Protein AF-A0A9E0W7A4-F1 (afdb_monomer_lite)

Secondary structure (DSSP, 8-state):
--------HHHHHHHHHHHHHHHHHHHHHHHHHHHHTTB--SS--SS---B-SHHHHSTTS----HHHHHHHHHHHHHHHHHHHHHHHHTT--THHHHHHHTTT--HHHHIIIIIHHHHHHHHHHHHHHHHHHHHH-HHHHHHH--SS--HHHHHHHHHHHHS-HHHHHHHHHHHHHHHHHHHHHHHHTPPPP-

Structure (mmCIF, N/CA/C/O backbone):
data_AF-A0A9E0W7A4-F1
#
_entry.id   AF-A0A9E0W7A4-F1
#
loop_
_atom_site.group_PDB
_atom_site.id
_atom_site.type_symbol
_atom_site.label_atom_id
_atom_site.label_alt_id
_atom_site.label_comp_id
_atom_site.label_asym_id
_atom_site.label_entity_id
_atom_site.label_seq_id
_atom_site.pdbx_PDB_ins_code
_atom_site.Cartn_x
_atom_site.Cartn_y
_atom_site.Cartn_z
_atom_site.occupancy
_atom_site.B_iso_or_equiv
_atom_site.auth_seq_id
_atom_site.auth_comp_id
_atom_site.auth_asym_id
_atom_site.auth_atom_id
_atom_site.pdbx_PDB_model_num
ATOM 1 N N . MET A 1 1 ? -39.326 -0.372 5.622 1.00 47.25 1 MET A N 1
ATOM 2 C CA . MET A 1 1 ? -39.151 -1.720 5.037 1.00 47.25 1 MET A CA 1
ATOM 3 C C . MET A 1 1 ? -38.776 -1.520 3.578 1.00 47.25 1 MET A C 1
ATOM 5 O O . MET A 1 1 ? -39.580 -0.962 2.847 1.00 47.25 1 MET A O 1
ATOM 9 N N . ILE A 1 2 ? -37.538 -1.827 3.185 1.00 46.94 2 ILE A N 1
ATOM 10 C CA . ILE A 1 2 ? -37.105 -1.673 1.786 1.00 46.94 2 ILE A CA 1
ATOM 11 C C . ILE A 1 2 ? -37.645 -2.886 1.008 1.00 46.94 2 ILE A C 1
ATOM 13 O O . ILE A 1 2 ? -37.432 -4.007 1.475 1.00 46.94 2 ILE A O 1
ATOM 17 N N . PRO A 1 3 ? -38.359 -2.705 -0.118 1.00 60.28 3 PRO A N 1
ATOM 18 C CA . PRO A 1 3 ? -38.907 -3.815 -0.893 1.00 60.28 3 PRO A CA 1
ATOM 19 C C . PRO A 1 3 ? -37.785 -4.735 -1.387 1.00 60.28 3 PRO A C 1
ATOM 21 O O . PRO A 1 3 ? -36.864 -4.281 -2.069 1.00 60.28 3 PRO A O 1
ATOM 24 N N . SER A 1 4 ? -37.846 -6.027 -1.059 1.00 62.81 4 SER A N 1
ATOM 25 C CA . SER A 1 4 ? -36.970 -7.037 -1.650 1.00 62.81 4 SER A CA 1
ATOM 26 C C . SER A 1 4 ? -37.410 -7.276 -3.093 1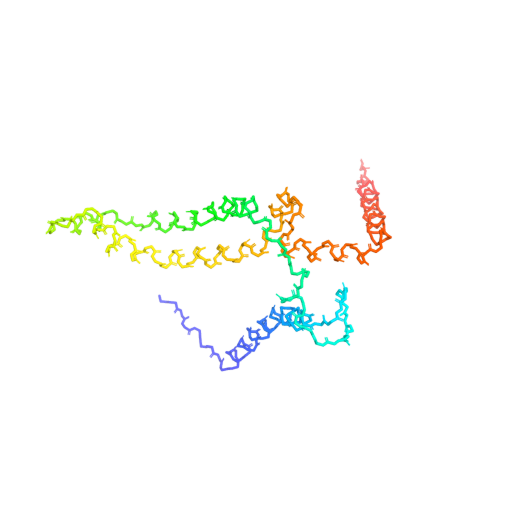.00 62.81 4 SER A C 1
ATOM 28 O O . SER A 1 4 ? -38.334 -8.035 -3.376 1.00 62.81 4 SER A O 1
ATOM 30 N N . ILE A 1 5 ? -36.765 -6.576 -4.024 1.00 65.69 5 ILE A N 1
ATOM 31 C CA . ILE A 1 5 ? -36.968 -6.763 -5.462 1.00 65.69 5 ILE A CA 1
ATOM 32 C C . ILE A 1 5 ? -36.691 -8.241 -5.776 1.00 65.69 5 ILE A C 1
ATOM 34 O O . ILE A 1 5 ? -35.607 -8.746 -5.472 1.00 65.69 5 ILE A O 1
ATOM 38 N N . SER A 1 6 ? -37.660 -8.954 -6.358 1.00 59.69 6 SER A N 1
ATOM 39 C CA . SER A 1 6 ? -37.474 -10.348 -6.766 1.00 59.69 6 SER A CA 1
ATOM 40 C C . SER A 1 6 ? -36.432 -10.403 -7.886 1.00 59.69 6 SER A C 1
ATOM 42 O O . SER A 1 6 ? -36.744 -10.195 -9.059 1.00 59.69 6 SER A O 1
ATOM 44 N N . SER A 1 7 ? -35.165 -10.628 -7.539 1.00 65.25 7 SER A N 1
ATOM 45 C CA . SER A 1 7 ? -34.124 -10.826 -8.545 1.00 65.25 7 SER A CA 1
ATOM 46 C C . SER A 1 7 ? -34.416 -12.127 -9.296 1.00 65.25 7 SER A C 1
ATOM 48 O O . SER A 1 7 ? -34.339 -13.226 -8.747 1.00 65.25 7 SER A O 1
ATOM 50 N N . SER A 1 8 ? -34.817 -12.005 -10.563 1.00 81.75 8 SER A N 1
ATOM 51 C CA . SER A 1 8 ? -34.976 -13.161 -11.444 1.00 81.75 8 SER A CA 1
ATOM 52 C C . SER A 1 8 ? -33.654 -13.934 -11.514 1.00 81.75 8 SER A C 1
ATOM 54 O O . SER A 1 8 ? -32.575 -13.332 -11.534 1.00 81.75 8 SER A O 1
ATOM 56 N N . ARG A 1 9 ? -33.723 -15.272 -11.576 1.00 81.62 9 ARG A N 1
ATOM 57 C CA . ARG A 1 9 ? -32.546 -16.161 -11.667 1.00 81.62 9 ARG A CA 1
ATOM 58 C C . ARG A 1 9 ? -31.600 -15.732 -12.794 1.00 81.62 9 ARG A C 1
ATOM 60 O O . ARG A 1 9 ? -30.389 -15.812 -12.624 1.00 81.62 9 ARG A O 1
ATOM 67 N N . PHE A 1 10 ? -32.158 -15.216 -13.891 1.00 85.38 10 PHE A N 1
ATOM 68 C CA . PHE A 1 10 ? -31.412 -14.662 -15.019 1.00 85.38 10 PHE A CA 1
ATOM 69 C C . PHE A 1 10 ? -30.598 -13.421 -14.634 1.00 85.38 10 PHE A C 1
ATOM 71 O O . PHE A 1 10 ? -29.389 -13.410 -14.831 1.00 85.38 10 PHE A O 1
ATOM 78 N N . TYR A 1 11 ? -31.220 -12.428 -13.988 1.00 85.12 11 TYR A N 1
ATOM 79 C CA . TYR A 1 11 ? -30.530 -11.215 -13.531 1.00 85.12 11 TYR A CA 1
ATOM 80 C C . TYR A 1 11 ? -29.373 -11.544 -12.580 1.00 85.12 11 TYR A C 1
ATOM 82 O O . TYR A 1 11 ? -28.288 -10.984 -12.707 1.00 85.12 11 TYR A O 1
ATOM 90 N N . ARG A 1 12 ? -29.572 -12.502 -11.663 1.00 84.12 12 ARG A N 1
ATOM 91 C CA . ARG A 1 12 ? -28.519 -12.938 -10.736 1.00 84.12 12 ARG A CA 1
ATOM 92 C C . ARG A 1 12 ? -27.333 -13.570 -11.464 1.00 84.12 12 ARG A C 1
ATOM 94 O O . ARG A 1 12 ? -26.194 -13.290 -11.107 1.00 84.12 12 ARG A O 1
ATOM 101 N N . VAL A 1 13 ? -27.593 -14.409 -12.467 1.00 90.31 13 VAL A N 1
ATOM 102 C CA . VAL A 1 13 ? -26.541 -15.044 -13.275 1.00 90.31 13 VAL A CA 1
ATOM 103 C C . VAL A 1 13 ? -25.819 -14.006 -14.129 1.00 90.31 13 VAL A C 1
ATOM 105 O O . VAL A 1 13 ? -24.597 -13.965 -14.091 1.00 90.31 13 VAL A O 1
ATOM 108 N N . SER A 1 14 ? -26.538 -13.118 -14.820 1.00 90.19 14 SER A N 1
ATOM 109 C CA . SER A 1 14 ? -25.933 -12.052 -15.628 1.00 90.19 14 SER A CA 1
ATOM 110 C C . SER A 1 14 ? -25.084 -11.100 -14.788 1.00 90.19 14 SER A C 1
ATOM 112 O O . SER A 1 14 ? -23.967 -10.777 -15.181 1.00 90.19 14 SER A O 1
ATOM 114 N N . TYR A 1 15 ? -25.575 -10.695 -13.614 1.00 87.12 15 TYR A N 1
ATOM 115 C CA . TYR A 1 15 ? -24.813 -9.876 -12.674 1.00 87.12 15 TYR A CA 1
ATOM 116 C C . TYR A 1 15 ? -23.553 -10.601 -12.189 1.00 87.12 15 TYR A C 1
ATOM 118 O O . TYR A 1 15 ? -22.474 -10.016 -12.183 1.00 87.12 15 TYR A O 1
ATOM 126 N N . LEU A 1 16 ? -23.655 -11.888 -11.844 1.00 91.38 16 LEU A N 1
ATOM 127 C CA . LEU A 1 16 ? -22.501 -12.674 -11.415 1.00 91.38 16 LEU A CA 1
ATOM 128 C C . LEU A 1 16 ? -21.480 -12.841 -12.549 1.00 91.38 16 LEU A C 1
ATOM 130 O O . LEU A 1 16 ? -20.291 -12.659 -12.316 1.00 91.38 16 LEU A O 1
ATOM 134 N N . CYS A 1 17 ? -21.924 -13.102 -13.781 1.00 94.50 17 CYS A N 1
ATOM 135 C CA . CYS A 1 17 ? -21.058 -13.135 -14.959 1.00 94.50 17 CYS A CA 1
ATOM 136 C C . CYS A 1 17 ? -20.362 -11.791 -15.191 1.00 94.50 17 CYS A C 1
ATOM 138 O O . CYS A 1 17 ? -19.158 -11.777 -15.422 1.00 94.50 17 CYS A O 1
ATOM 140 N N . TYR A 1 18 ? -21.086 -10.672 -15.088 1.00 92.00 18 TYR A N 1
ATOM 141 C CA . TYR A 1 18 ? -20.507 -9.332 -15.190 1.00 92.00 18 TYR A CA 1
ATOM 142 C C . TYR A 1 18 ? -19.423 -9.108 -14.130 1.00 92.00 18 TYR A C 1
ATOM 144 O O . TYR A 1 18 ? -18.315 -8.704 -14.467 1.00 92.00 18 TYR A O 1
ATOM 152 N N . VAL A 1 19 ? -19.711 -9.429 -12.865 1.00 88.12 19 VAL A N 1
ATOM 153 C CA . VAL A 1 19 ? -18.753 -9.286 -11.760 1.00 88.12 19 VAL A CA 1
ATOM 154 C C . VAL A 1 19 ? -17.519 -10.164 -11.984 1.00 88.12 19 VAL A C 1
ATOM 156 O O . VAL A 1 19 ? -16.397 -9.689 -11.833 1.00 88.12 19 VAL A O 1
ATOM 159 N N . VAL A 1 20 ? -17.698 -11.422 -12.394 1.00 94.38 20 VAL A N 1
ATOM 160 C CA . VAL A 1 20 ? -16.584 -12.339 -12.680 1.00 94.38 20 VAL A CA 1
ATOM 161 C C . VAL A 1 20 ? -15.737 -11.832 -13.847 1.00 94.38 20 VAL A C 1
ATOM 163 O O . VAL A 1 20 ? -14.517 -11.782 -13.726 1.00 94.38 20 VAL A O 1
ATOM 166 N N . LEU A 1 21 ? -16.357 -11.407 -14.951 1.00 94.56 21 LEU A N 1
ATOM 167 C CA . LEU A 1 21 ? -15.647 -10.853 -16.107 1.00 94.56 21 LEU A CA 1
ATOM 168 C C . LEU A 1 21 ? -14.894 -9.568 -15.755 1.00 94.56 21 LEU A C 1
ATOM 170 O O . LEU A 1 21 ? -13.758 -9.395 -16.187 1.00 94.56 21 LEU A O 1
ATOM 174 N N . PHE A 1 22 ? -15.491 -8.703 -14.936 1.00 90.56 22 PHE A N 1
ATOM 175 C CA . PHE A 1 22 ? -14.848 -7.495 -14.430 1.00 90.56 22 PHE A CA 1
ATOM 176 C C . PHE A 1 22 ? -13.581 -7.822 -13.626 1.00 90.56 22 PHE A C 1
ATOM 178 O O . PHE A 1 22 ? -12.529 -7.234 -13.871 1.00 90.56 22 PHE A O 1
ATOM 185 N N . PHE A 1 23 ? -13.644 -8.802 -12.719 1.00 87.12 23 PHE A N 1
ATOM 186 C CA . PHE A 1 23 ? -12.467 -9.228 -11.958 1.00 87.12 23 PHE A CA 1
ATOM 187 C C . PHE A 1 23 ? -11.418 -9.928 -12.824 1.00 87.12 23 PHE A C 1
ATOM 189 O O . PHE A 1 23 ? -10.232 -9.666 -12.645 1.00 87.12 23 PHE A O 1
ATOM 196 N N . ILE A 1 24 ? -11.819 -10.766 -13.787 1.00 91.81 24 ILE A N 1
ATOM 197 C CA . ILE A 1 24 ? -10.885 -11.375 -14.748 1.00 91.81 24 ILE A CA 1
ATOM 198 C C . ILE A 1 24 ? -10.149 -10.282 -15.521 1.00 91.81 24 ILE A C 1
ATOM 200 O O . ILE A 1 24 ? -8.923 -10.313 -15.599 1.00 91.81 24 ILE A O 1
ATOM 204 N N . PHE A 1 25 ? -10.873 -9.297 -16.050 1.00 90.31 25 PHE A N 1
ATOM 205 C CA . PHE A 1 25 ? -10.287 -8.171 -16.771 1.00 90.31 25 PHE A CA 1
ATOM 206 C C . PHE A 1 25 ? -9.284 -7.396 -15.906 1.00 90.31 25 PHE A C 1
ATOM 208 O O . PHE A 1 25 ? -8.185 -7.099 -16.366 1.00 90.31 25 PHE A O 1
ATOM 215 N N . LEU A 1 26 ? -9.623 -7.137 -14.640 1.00 86.88 26 LEU A N 1
ATOM 216 C CA . LEU A 1 26 ? -8.757 -6.430 -13.693 1.00 86.88 26 LEU A CA 1
ATOM 217 C C . LEU A 1 26 ? -7.492 -7.231 -13.336 1.00 86.88 26 LEU A C 1
ATOM 219 O O . L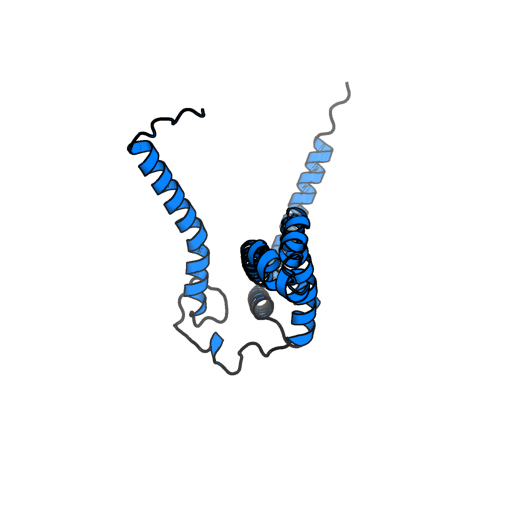EU A 1 26 ? -6.411 -6.660 -13.224 1.00 86.88 26 LEU A O 1
ATOM 223 N N . ILE A 1 27 ? -7.608 -8.552 -13.184 1.00 81.12 27 ILE A N 1
ATOM 224 C CA . ILE A 1 27 ? -6.509 -9.438 -12.767 1.00 81.12 27 ILE A CA 1
ATOM 225 C C . ILE A 1 27 ? -5.597 -9.829 -13.942 1.00 81.12 27 ILE A C 1
ATOM 227 O O . ILE A 1 27 ? -4.404 -10.052 -13.744 1.00 81.12 27 ILE A O 1
ATOM 231 N N . THR A 1 28 ? -6.120 -9.888 -15.170 1.00 86.25 28 THR A N 1
ATOM 232 C CA . THR A 1 28 ? -5.371 -10.289 -16.378 1.00 86.25 28 THR A CA 1
ATOM 233 C C . THR A 1 28 ? -4.028 -9.564 -16.545 1.00 86.25 28 THR A C 1
ATOM 235 O O . THR A 1 28 ? -3.018 -10.255 -16.674 1.00 86.25 28 THR A O 1
ATOM 238 N N . PRO A 1 29 ? -3.940 -8.218 -16.513 1.00 76.00 29 PRO A N 1
ATOM 239 C CA . PRO A 1 29 ? -2.654 -7.535 -16.662 1.00 76.00 29 PRO A CA 1
ATOM 240 C C . PRO A 1 29 ? -1.670 -7.886 -15.539 1.00 76.00 29 PRO A C 1
ATOM 242 O O . PRO A 1 29 ? -0.478 -8.026 -15.800 1.00 76.00 29 PRO A O 1
ATOM 245 N N . LEU A 1 30 ? -2.160 -8.110 -14.315 1.00 75.25 30 LEU A N 1
ATOM 246 C CA . LEU A 1 30 ? -1.325 -8.536 -13.191 1.00 75.25 30 LEU A CA 1
ATOM 247 C C . LEU A 1 30 ? -0.743 -9.938 -13.428 1.00 75.25 30 LEU A C 1
ATOM 249 O O . LEU A 1 30 ? 0.444 -10.157 -13.202 1.00 75.25 30 LEU A O 1
ATOM 253 N N . LEU A 1 31 ? -1.561 -10.874 -13.921 1.00 75.88 31 LEU A N 1
ATOM 254 C CA . LEU A 1 31 ? -1.117 -12.231 -14.255 1.00 75.88 31 LEU A CA 1
ATOM 255 C C . LEU A 1 31 ? -0.114 -12.241 -15.406 1.00 75.88 31 LEU A C 1
ATOM 257 O O . LEU A 1 31 ? 0.853 -12.994 -15.355 1.00 75.88 31 LEU A O 1
ATOM 261 N N . VAL A 1 32 ? -0.320 -11.400 -16.423 1.00 77.81 32 VAL A N 1
ATOM 262 C CA . VAL A 1 32 ? 0.626 -11.258 -17.536 1.00 77.81 32 VAL A CA 1
ATOM 263 C C . VAL A 1 32 ? 1.969 -10.764 -17.008 1.00 77.81 32 VAL A C 1
ATOM 265 O O . VAL A 1 32 ? 2.986 -11.393 -17.273 1.00 77.81 32 VAL A O 1
ATOM 268 N N . VAL A 1 33 ? 1.990 -9.704 -16.199 1.00 72.88 33 VAL A N 1
ATOM 269 C CA . VAL A 1 33 ? 3.238 -9.197 -15.607 1.00 72.88 33 VAL A CA 1
ATOM 270 C C . VAL A 1 33 ? 3.910 -10.255 -14.728 1.00 72.88 33 VAL A C 1
ATOM 272 O O . VAL A 1 33 ? 5.115 -10.458 -14.845 1.00 72.88 33 VAL A O 1
ATOM 275 N N . ALA A 1 34 ? 3.147 -10.976 -13.903 1.00 74.94 34 ALA A N 1
ATOM 276 C CA . ALA A 1 34 ? 3.673 -12.040 -13.049 1.00 74.94 34 ALA A CA 1
ATOM 277 C C . ALA A 1 34 ? 4.222 -13.239 -13.842 1.00 74.94 34 ALA A C 1
ATOM 279 O O . ALA A 1 34 ? 5.188 -13.862 -13.425 1.00 74.94 34 ALA A O 1
ATOM 280 N N . ALA A 1 35 ? 3.631 -13.581 -14.987 1.00 77.81 35 ALA A N 1
ATOM 281 C CA . ALA A 1 35 ? 4.161 -14.631 -15.852 1.00 77.81 35 ALA A CA 1
ATOM 282 C C . ALA A 1 35 ? 5.446 -14.171 -16.560 1.00 77.81 35 ALA A C 1
ATOM 284 O O . ALA A 1 35 ? 6.431 -14.905 -16.610 1.00 77.81 35 ALA A O 1
ATOM 285 N N . PHE A 1 36 ? 5.454 -12.939 -17.075 1.00 77.44 36 PHE A N 1
ATOM 286 C CA . PHE A 1 36 ? 6.602 -12.362 -17.774 1.00 77.44 36 PHE A CA 1
ATOM 287 C C . PHE A 1 36 ? 7.756 -11.970 -16.841 1.00 77.44 36 PHE A C 1
ATOM 289 O O . PHE A 1 36 ? 8.864 -11.785 -17.334 1.00 77.44 36 PHE A O 1
ATOM 296 N N . SER A 1 37 ? 7.560 -11.900 -15.520 1.00 76.56 37 SER A N 1
ATOM 297 C CA . SER A 1 37 ? 8.659 -11.665 -14.570 1.00 76.56 37 SER A CA 1
ATOM 298 C C . SER A 1 37 ? 9.654 -12.827 -14.493 1.00 76.56 37 SER A C 1
ATOM 300 O O . SER A 1 37 ? 10.771 -12.641 -14.024 1.00 76.56 37 SER A O 1
ATOM 302 N N . PHE A 1 38 ? 9.267 -14.010 -14.977 1.00 81.38 38 PHE A N 1
ATOM 303 C CA . PHE A 1 38 ? 10.156 -15.162 -15.138 1.00 81.38 38 PHE A CA 1
ATOM 304 C C . PHE A 1 38 ? 10.798 -15.241 -16.525 1.00 81.38 38 PHE A C 1
ATOM 306 O O . PHE A 1 38 ? 11.573 -16.160 -16.779 1.00 81.38 38 PHE A O 1
ATOM 313 N N . ASN A 1 39 ? 10.466 -14.319 -17.433 1.00 82.12 39 ASN A N 1
ATOM 314 C CA . ASN A 1 39 ? 11.010 -14.318 -18.783 1.00 82.12 39 ASN A CA 1
ATOM 315 C C . ASN A 1 39 ? 12.489 -13.910 -18.746 1.00 82.12 39 ASN A C 1
ATOM 317 O O . ASN A 1 39 ? 12.838 -12.871 -18.183 1.00 82.12 39 ASN A O 1
ATOM 321 N N . ASP A 1 40 ? 13.354 -14.693 -19.381 1.00 80.94 40 ASP A N 1
ATOM 322 C CA . ASP A 1 40 ? 14.779 -14.388 -19.518 1.00 80.94 40 ASP A CA 1
ATOM 323 C C . ASP A 1 40 ? 15.010 -13.340 -20.619 1.00 80.94 40 ASP A C 1
ATOM 325 O O . ASP A 1 40 ? 15.451 -13.623 -21.731 1.00 80.94 40 ASP A O 1
ATOM 329 N N . SER A 1 41 ? 14.580 -12.107 -20.354 1.00 73.38 41 SER A N 1
ATOM 330 C CA . SER A 1 41 ? 14.636 -10.998 -21.299 1.00 73.38 41 SER A CA 1
ATOM 331 C C . SER A 1 41 ? 15.120 -9.734 -20.605 1.00 73.38 41 SER A C 1
ATOM 333 O O . SER A 1 41 ? 14.507 -9.268 -19.651 1.00 73.38 41 SER A O 1
ATOM 335 N N . LEU A 1 42 ? 16.178 -9.129 -21.146 1.00 63.94 42 LEU A N 1
ATOM 336 C CA . LEU A 1 42 ? 16.736 -7.856 -20.668 1.00 63.94 42 LEU A CA 1
ATOM 337 C C . LEU A 1 42 ? 15.756 -6.678 -20.789 1.00 63.94 42 LEU A C 1
ATOM 339 O O . LEU A 1 42 ? 15.899 -5.682 -20.085 1.00 63.94 42 LEU A O 1
ATOM 343 N N . PHE A 1 43 ? 14.762 -6.796 -21.674 1.00 61.53 43 PHE A N 1
ATOM 344 C CA . PHE A 1 43 ? 13.731 -5.785 -21.892 1.00 61.53 43 PHE A CA 1
ATOM 345 C C . PHE A 1 43 ? 12.335 -6.404 -21.800 1.00 61.53 43 PHE A C 1
ATOM 347 O O . PHE A 1 43 ? 12.150 -7.551 -22.228 1.00 61.53 43 PHE A O 1
ATOM 354 N N . PRO A 1 44 ? 11.330 -5.657 -21.316 1.00 64.38 44 PRO A N 1
ATOM 355 C CA . PRO A 1 44 ? 9.948 -6.103 -21.366 1.00 64.38 44 PRO A CA 1
ATOM 356 C C . PRO A 1 44 ? 9.524 -6.240 -22.826 1.00 64.38 44 PRO A C 1
ATOM 358 O O . PRO A 1 44 ? 9.339 -5.266 -23.554 1.00 64.38 44 PRO A O 1
ATOM 361 N N . SER A 1 45 ? 9.417 -7.487 -23.265 1.00 70.44 45 SER A N 1
ATOM 362 C CA . SER A 1 45 ? 9.039 -7.844 -24.620 1.00 70.44 45 SER A CA 1
ATOM 363 C C . SER A 1 45 ? 7.978 -8.931 -24.572 1.00 70.44 45 SER A C 1
ATOM 365 O O . SER A 1 45 ? 7.973 -9.776 -23.682 1.00 70.44 45 SER A O 1
ATOM 367 N N . LEU A 1 46 ? 7.080 -8.916 -25.555 1.00 74.44 46 LEU A N 1
ATOM 368 C CA . LEU A 1 46 ? 6.036 -9.935 -25.704 1.00 74.44 46 LEU A CA 1
ATOM 369 C C . LEU A 1 46 ? 6.595 -11.292 -26.168 1.00 74.44 46 LEU A C 1
ATOM 371 O O . LEU A 1 46 ? 5.841 -12.251 -26.312 1.00 74.44 46 LEU A O 1
ATOM 375 N N . ARG A 1 47 ? 7.902 -11.374 -26.447 1.00 78.75 47 ARG A N 1
ATOM 376 C CA . ARG A 1 47 ? 8.572 -12.593 -26.895 1.00 78.75 47 ARG A CA 1
ATOM 377 C C . ARG A 1 47 ? 9.095 -13.349 -25.677 1.00 78.75 47 ARG A C 1
ATOM 379 O O . ARG A 1 47 ? 9.808 -12.789 -24.847 1.00 78.75 47 ARG A O 1
ATOM 386 N N . TRP A 1 48 ? 8.725 -14.621 -25.580 1.00 82.56 48 TRP A N 1
ATOM 387 C CA . TRP A 1 48 ? 9.228 -15.512 -24.542 1.00 82.56 48 TRP A CA 1
ATOM 388 C C . TRP A 1 48 ? 10.636 -15.989 -24.916 1.00 82.56 48 TRP A C 1
ATOM 390 O O . TRP A 1 48 ? 10.792 -16.723 -25.891 1.00 82.56 48 TRP A O 1
ATOM 400 N N . ASN A 1 49 ? 11.645 -15.544 -24.171 1.00 81.31 49 ASN A N 1
ATOM 401 C CA . ASN A 1 49 ? 13.062 -15.826 -24.416 1.00 81.31 49 ASN A CA 1
ATOM 402 C C . ASN A 1 49 ? 13.598 -16.978 -23.547 1.00 81.31 49 ASN A C 1
ATOM 404 O O . ASN A 1 49 ? 14.627 -17.557 -23.878 1.00 81.31 49 ASN A O 1
ATOM 408 N N . GLY A 1 50 ? 12.886 -17.360 -22.484 1.00 86.50 50 GLY A N 1
ATOM 409 C CA . GLY A 1 50 ? 13.277 -18.445 -21.583 1.00 86.50 50 GLY A CA 1
ATOM 410 C C . GLY A 1 50 ? 12.675 -18.262 -20.195 1.00 86.50 50 GLY A C 1
ATOM 411 O O . GLY A 1 50 ? 12.094 -17.222 -19.913 1.00 86.50 50 GLY A O 1
ATOM 412 N N . PHE A 1 51 ? 12.796 -19.270 -19.334 1.00 87.00 51 PHE A N 1
ATOM 413 C CA . PHE A 1 51 ? 12.415 -19.171 -17.924 1.00 87.00 51 PHE A CA 1
ATOM 414 C C . PHE A 1 51 ? 13.678 -19.004 -17.070 1.00 87.00 51 PHE A C 1
ATOM 416 O O . PHE A 1 51 ? 14.578 -19.835 -17.181 1.00 87.00 51 PHE A O 1
ATOM 423 N N . THR A 1 52 ? 13.741 -17.985 -16.209 1.00 81.44 52 THR A N 1
ATOM 424 C CA . THR A 1 52 ? 14.882 -17.759 -15.307 1.00 81.44 52 THR A CA 1
ATOM 425 C C . THR A 1 52 ? 14.461 -17.332 -13.895 1.00 81.44 52 THR A C 1
ATOM 427 O O . THR A 1 52 ? 13.444 -16.665 -13.695 1.00 81.44 52 THR A O 1
ATOM 430 N N . TRP A 1 53 ? 15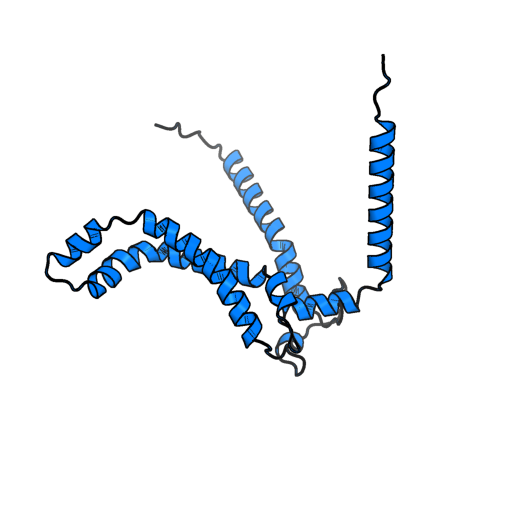.275 -17.720 -12.907 1.00 80.56 53 TRP A N 1
ATOM 431 C CA . TRP A 1 53 ? 15.213 -17.249 -11.516 1.00 80.56 53 TRP A CA 1
ATOM 432 C C . TRP A 1 53 ? 16.306 -16.224 -11.189 1.00 80.56 53 TRP A C 1
ATOM 434 O O . TRP A 1 53 ? 16.335 -15.697 -10.073 1.00 80.56 53 TRP A O 1
ATOM 444 N N . ASP A 1 54 ? 17.191 -15.920 -12.141 1.00 73.56 54 ASP A N 1
ATOM 445 C CA . ASP A 1 54 ? 18.367 -15.072 -11.921 1.00 73.56 54 ASP A CA 1
ATOM 446 C C . ASP A 1 54 ? 17.979 -13.654 -11.488 1.00 73.56 54 ASP A C 1
ATOM 448 O O . ASP A 1 54 ? 18.687 -13.028 -10.701 1.00 73.56 54 ASP A O 1
ATOM 452 N N . TRP A 1 55 ? 16.799 -13.185 -11.906 1.00 65.88 55 TRP A N 1
ATOM 453 C CA . TRP A 1 55 ? 16.210 -11.917 -11.469 1.00 65.88 55 TRP A CA 1
ATOM 454 C C . TRP A 1 55 ? 15.961 -11.836 -9.955 1.00 65.88 55 TRP A C 1
ATOM 456 O O . TRP A 1 55 ? 15.950 -10.742 -9.394 1.00 65.88 55 TRP A O 1
ATOM 466 N N . TYR A 1 56 ? 15.756 -12.978 -9.294 1.00 68.75 56 TYR A N 1
ATOM 467 C CA . TYR A 1 56 ? 15.423 -13.060 -7.871 1.00 68.75 56 TYR A CA 1
ATOM 468 C C . TYR A 1 56 ? 16.616 -13.464 -7.003 1.00 68.75 56 TYR A C 1
ATOM 470 O O . TYR A 1 56 ? 16.706 -13.030 -5.856 1.00 68.75 56 TYR A O 1
ATOM 478 N N . LEU A 1 57 ? 17.503 -14.316 -7.526 1.00 72.19 57 LEU A N 1
ATOM 479 C CA . LEU A 1 57 ? 18.560 -14.976 -6.749 1.00 72.19 57 LEU A CA 1
ATOM 480 C C . LEU A 1 57 ? 19.985 -14.671 -7.245 1.00 72.19 57 LEU A C 1
ATOM 482 O O . LEU A 1 57 ? 20.945 -15.091 -6.602 1.00 72.19 57 LEU A O 1
ATOM 486 N N . GLY A 1 58 ? 20.141 -13.971 -8.372 1.00 66.25 58 GLY A N 1
ATOM 487 C CA . GLY A 1 58 ? 21.441 -13.698 -8.986 1.00 66.25 58 GLY A CA 1
ATOM 488 C C . GLY A 1 58 ? 22.245 -12.586 -8.303 1.00 66.25 58 GLY A C 1
ATOM 489 O O . GLY A 1 58 ? 21.732 -11.789 -7.520 1.00 66.25 58 GLY A O 1
ATOM 490 N N . GLU A 1 59 ? 23.527 -12.472 -8.659 1.00 60.31 59 GLU A N 1
ATOM 491 C CA . GLU A 1 59 ? 24.457 -11.467 -8.103 1.00 60.31 59 GLU A CA 1
ATOM 492 C C . GLU A 1 59 ? 24.068 -10.005 -8.413 1.00 60.31 59 GLU A C 1
ATOM 494 O O . GLU A 1 59 ? 24.527 -9.082 -7.727 1.00 60.31 59 GLU A O 1
ATOM 499 N N . ASN A 1 60 ? 23.193 -9.824 -9.412 1.00 54.81 60 ASN A N 1
ATOM 500 C CA . ASN A 1 60 ? 22.587 -8.564 -9.853 1.00 54.81 60 ASN A CA 1
ATOM 501 C C . ASN A 1 60 ? 21.256 -8.238 -9.147 1.00 54.81 60 ASN A C 1
ATOM 503 O O . ASN A 1 60 ? 20.583 -7.283 -9.542 1.00 54.81 60 ASN A O 1
ATOM 507 N N . ALA A 1 61 ? 20.846 -9.021 -8.142 1.00 56.75 61 ALA A N 1
ATOM 508 C CA . ALA A 1 61 ? 19.658 -8.717 -7.352 1.00 56.75 61 ALA A CA 1
ATOM 509 C C . ALA A 1 61 ? 19.774 -7.299 -6.753 1.00 56.75 61 ALA A C 1
ATOM 511 O O . ALA A 1 61 ? 20.863 -6.929 -6.296 1.00 56.75 61 ALA A O 1
ATOM 512 N N . PRO A 1 62 ? 18.691 -6.493 -6.760 1.00 54.66 62 PRO A N 1
ATOM 513 C CA . PRO A 1 62 ? 18.742 -5.099 -6.338 1.00 54.66 62 PRO A CA 1
ATOM 514 C C . PRO A 1 62 ? 19.290 -4.999 -4.915 1.00 54.66 62 PRO A C 1
ATOM 516 O O . PRO A 1 62 ? 18.669 -5.453 -3.951 1.00 54.66 62 PRO A O 1
ATOM 519 N N . ARG A 1 63 ? 20.502 -4.447 -4.798 1.00 58.28 63 ARG A N 1
ATOM 520 C CA . ARG A 1 63 ? 21.192 -4.297 -3.520 1.00 58.28 63 ARG A CA 1
ATOM 521 C C . ARG A 1 63 ? 20.561 -3.141 -2.754 1.00 58.28 63 ARG A C 1
ATOM 523 O O . ARG A 1 63 ? 20.173 -2.114 -3.299 1.00 58.28 63 ARG A O 1
ATOM 530 N N . LEU A 1 64 ? 20.347 -3.408 -1.476 1.00 53.84 64 LEU A N 1
ATOM 531 C CA . LEU A 1 64 ? 19.357 -2.772 -0.622 1.00 53.84 64 LEU A CA 1
ATOM 532 C C . LEU A 1 64 ? 19.840 -1.414 -0.088 1.00 53.84 64 LEU A C 1
ATOM 534 O O . LEU A 1 64 ? 20.282 -1.306 1.053 1.00 53.84 64 LEU A O 1
ATOM 538 N N . GLY A 1 65 ? 19.641 -0.361 -0.882 1.00 59.97 65 GLY A N 1
ATOM 539 C CA . GLY A 1 65 ? 19.691 1.062 -0.501 1.00 59.97 65 GLY A CA 1
ATOM 540 C C . GLY A 1 65 ? 18.542 1.490 0.388 1.00 59.97 65 GLY A C 1
ATOM 541 O O . GLY A 1 65 ? 17.830 2.451 0.103 1.00 59.97 65 GLY A O 1
ATOM 542 N N . LEU A 1 66 ? 18.265 0.698 1.414 1.00 64.44 66 LEU A N 1
ATOM 543 C CA . LEU A 1 66 ? 16.954 0.686 2.031 1.00 64.44 66 LEU A CA 1
ATOM 544 C C . LEU A 1 66 ? 16.719 1.833 2.988 1.00 64.44 66 LEU A C 1
ATOM 546 O O . LEU A 1 66 ? 15.567 2.184 3.189 1.00 64.44 66 LEU A O 1
ATOM 550 N N . VAL A 1 67 ? 17.744 2.389 3.626 1.00 71.81 67 VAL A N 1
ATOM 551 C CA . VAL A 1 67 ? 17.504 3.166 4.849 1.00 71.81 67 VAL A CA 1
ATOM 552 C C . VAL A 1 67 ? 16.748 4.465 4.556 1.00 71.81 67 VAL A C 1
ATOM 554 O O . VAL A 1 67 ? 15.700 4.705 5.151 1.00 71.81 67 VAL A O 1
ATOM 557 N N . LEU A 1 68 ? 17.222 5.273 3.603 1.00 73.94 68 LEU A N 1
ATOM 558 C CA . LEU A 1 68 ? 16.578 6.547 3.260 1.00 73.94 68 LEU A CA 1
ATOM 559 C C . LEU A 1 68 ? 15.208 6.343 2.613 1.00 73.94 68 LEU A C 1
ATOM 561 O O . LEU A 1 68 ? 14.244 7.011 2.985 1.00 73.94 68 LEU A O 1
ATOM 565 N N . VAL A 1 69 ? 15.104 5.371 1.704 1.00 77.12 69 VAL A N 1
ATOM 566 C CA . VAL A 1 69 ? 13.832 5.015 1.072 1.00 77.12 69 VAL A CA 1
ATOM 567 C C . VAL A 1 69 ? 12.834 4.512 2.112 1.00 77.12 69 VAL A C 1
ATOM 569 O O . VAL A 1 69 ? 11.693 4.953 2.110 1.00 77.12 69 VAL A O 1
ATOM 572 N N . SER A 1 70 ? 13.255 3.654 3.044 1.00 79.31 70 SER A N 1
ATOM 573 C CA . SER A 1 70 ? 12.393 3.123 4.107 1.00 79.31 70 SER A CA 1
ATOM 574 C C . SER A 1 70 ? 11.902 4.225 5.032 1.00 79.31 70 SER A C 1
ATOM 576 O O . SER A 1 70 ? 10.729 4.223 5.388 1.00 79.31 70 SER A O 1
ATOM 578 N N . LEU A 1 71 ? 12.753 5.192 5.391 1.00 83.62 71 LEU A N 1
ATOM 579 C CA . LEU A 1 71 ? 12.337 6.344 6.196 1.00 83.62 71 LEU A CA 1
ATOM 580 C C . LEU A 1 71 ? 11.338 7.234 5.443 1.00 83.62 71 LEU A C 1
ATOM 582 O O . LEU A 1 71 ? 10.335 7.649 6.026 1.00 83.62 71 LEU A O 1
ATOM 586 N N . GLY A 1 72 ? 11.561 7.479 4.148 1.00 82.50 72 GLY A N 1
ATOM 587 C CA . GLY A 1 72 ? 10.619 8.212 3.296 1.00 82.50 72 GLY A CA 1
ATOM 588 C C . GLY A 1 72 ? 9.268 7.507 3.172 1.00 82.50 72 GLY A C 1
ATOM 589 O O . GLY A 1 72 ? 8.216 8.117 3.378 1.00 82.50 72 GLY A O 1
ATOM 590 N N . GLN A 1 73 ? 9.294 6.199 2.926 1.00 84.38 73 GLN A N 1
ATOM 591 C CA . GLN A 1 73 ? 8.091 5.378 2.820 1.00 84.38 73 GLN A CA 1
ATOM 592 C C . GLN A 1 73 ? 7.357 5.273 4.147 1.00 84.38 73 GLN A C 1
ATOM 594 O O . GLN A 1 73 ? 6.131 5.363 4.173 1.00 84.38 73 GLN A O 1
ATOM 599 N N . PHE A 1 74 ? 8.088 5.169 5.253 1.00 88.81 74 PHE A N 1
ATOM 600 C CA . PHE A 1 74 ? 7.518 5.196 6.588 1.00 88.81 74 PHE A CA 1
ATOM 601 C C . PHE A 1 74 ? 6.782 6.512 6.855 1.00 88.81 74 PHE A C 1
ATOM 603 O O . PHE A 1 74 ? 5.633 6.477 7.296 1.00 88.81 74 PHE A O 1
ATOM 610 N N . ALA A 1 75 ? 7.385 7.664 6.548 1.00 88.75 75 ALA A N 1
ATOM 611 C CA . ALA A 1 75 ? 6.752 8.969 6.743 1.00 88.75 75 ALA A CA 1
ATOM 612 C C . ALA A 1 75 ? 5.460 9.119 5.914 1.00 88.75 75 ALA A C 1
ATOM 614 O O . ALA A 1 75 ? 4.428 9.571 6.426 1.00 88.75 75 ALA A O 1
ATOM 615 N N . PHE A 1 76 ? 5.485 8.674 4.655 1.00 86.19 76 PHE A N 1
ATOM 616 C CA . PHE A 1 76 ? 4.321 8.713 3.771 1.00 86.19 76 PHE A CA 1
ATOM 617 C C . PHE A 1 76 ? 3.194 7.786 4.252 1.00 86.19 76 PHE A C 1
ATOM 619 O O . PHE A 1 76 ? 2.062 8.221 4.472 1.00 86.19 76 PHE A O 1
ATOM 626 N N . ILE A 1 77 ? 3.509 6.509 4.472 1.00 90.62 77 ILE A N 1
ATOM 627 C CA . ILE A 1 77 ? 2.531 5.479 4.837 1.00 90.62 77 ILE A CA 1
ATOM 628 C C . ILE A 1 77 ? 1.933 5.755 6.219 1.00 90.62 77 ILE A C 1
ATOM 630 O O . ILE A 1 77 ? 0.726 5.599 6.405 1.00 90.62 77 ILE A O 1
ATOM 634 N N . THR A 1 78 ? 2.740 6.223 7.177 1.00 92.62 78 THR A N 1
ATOM 635 C CA . THR A 1 78 ? 2.270 6.552 8.532 1.00 92.62 78 THR A CA 1
ATOM 636 C C . THR A 1 78 ? 1.194 7.631 8.507 1.00 92.62 78 THR A C 1
ATOM 638 O O . THR A 1 78 ? 0.229 7.543 9.266 1.00 92.62 78 THR A O 1
ATOM 641 N N . THR A 1 79 ? 1.297 8.613 7.610 1.00 91.00 79 THR A N 1
ATOM 642 C CA . THR A 1 79 ? 0.289 9.675 7.471 1.00 91.00 79 THR A CA 1
ATOM 643 C C . THR A 1 79 ? -1.073 9.095 7.081 1.00 91.00 79 THR A C 1
ATOM 645 O O . THR A 1 79 ? -2.090 9.384 7.716 1.00 91.00 79 THR A O 1
ATOM 648 N N . ILE A 1 80 ? -1.093 8.201 6.091 1.00 89.25 80 ILE A N 1
ATOM 649 C CA . ILE A 1 80 ? -2.317 7.538 5.625 1.00 89.25 80 ILE A CA 1
ATOM 650 C C . ILE A 1 80 ? -2.854 6.558 6.674 1.00 89.25 80 ILE A C 1
ATOM 652 O O . ILE A 1 80 ? -4.048 6.566 6.974 1.00 89.25 80 ILE A O 1
ATOM 656 N N . ALA A 1 81 ? -1.986 5.752 7.287 1.00 92.38 81 ALA A N 1
ATOM 657 C CA . ALA A 1 81 ? -2.375 4.816 8.339 1.00 92.38 81 ALA A CA 1
ATOM 658 C C . ALA A 1 81 ? -2.989 5.547 9.544 1.00 92.38 81 ALA A C 1
ATOM 660 O O . ALA A 1 81 ? -4.034 5.140 10.054 1.00 92.38 81 ALA A O 1
ATOM 661 N N . THR A 1 82 ? -2.397 6.674 9.951 1.00 92.88 82 THR A N 1
ATOM 662 C CA . THR A 1 82 ? -2.917 7.525 11.032 1.00 92.88 82 THR A CA 1
ATOM 663 C C . THR A 1 82 ? -4.289 8.083 10.679 1.00 92.88 82 THR A C 1
ATOM 665 O O . THR A 1 82 ? -5.184 8.085 11.526 1.00 92.88 82 THR A O 1
ATOM 668 N N . LEU A 1 83 ? -4.510 8.500 9.429 1.00 92.12 83 LEU A N 1
ATOM 669 C CA . LEU A 1 83 ? -5.826 8.942 8.977 1.00 92.12 83 LEU A CA 1
ATOM 670 C C . LEU A 1 83 ? -6.861 7.817 9.132 1.00 92.12 83 LEU A C 1
ATOM 672 O O . LEU A 1 83 ? -7.870 8.014 9.807 1.00 92.12 83 LEU A O 1
ATOM 676 N N . VAL A 1 84 ? -6.582 6.617 8.616 1.00 91.38 84 VAL A N 1
ATOM 677 C CA . VAL A 1 84 ? -7.494 5.460 8.715 1.00 91.38 84 VAL A CA 1
ATOM 678 C C . VAL A 1 84 ? -7.807 5.119 10.176 1.00 91.38 84 VAL A C 1
ATOM 680 O O . VAL A 1 84 ? -8.977 5.013 10.550 1.00 91.38 84 VAL A O 1
ATOM 683 N N . ILE A 1 85 ? -6.788 5.015 11.028 1.00 94.00 85 ILE A N 1
ATOM 684 C CA . ILE A 1 85 ? -6.955 4.665 12.445 1.00 94.00 85 ILE A CA 1
ATOM 685 C C . ILE A 1 85 ? -7.712 5.768 13.197 1.00 94.00 85 ILE A C 1
ATOM 687 O O . ILE A 1 85 ? -8.637 5.472 13.955 1.00 94.00 85 ILE A O 1
ATOM 691 N N . SER A 1 86 ? -7.387 7.042 12.956 1.00 91.69 86 SER A N 1
ATOM 692 C CA . SER A 1 86 ? -8.030 8.175 13.634 1.00 91.69 86 SER A CA 1
ATOM 693 C C . SER A 1 86 ? -9.517 8.293 13.302 1.00 91.69 86 SER A C 1
ATOM 695 O O . SER A 1 86 ? -10.313 8.607 14.188 1.00 91.69 86 SER A O 1
ATOM 697 N N . THR A 1 87 ? -9.933 7.969 12.070 1.00 92.25 87 THR A N 1
ATOM 698 C CA . THR A 1 87 ? -11.365 7.945 11.724 1.00 92.25 87 THR A CA 1
ATOM 699 C C . THR A 1 87 ? -12.139 6.896 12.518 1.00 92.25 87 THR A C 1
ATOM 701 O O . THR A 1 87 ? -13.301 7.124 12.862 1.00 92.25 87 THR A O 1
ATOM 704 N N . ARG A 1 88 ? -11.508 5.760 12.845 1.00 91.31 88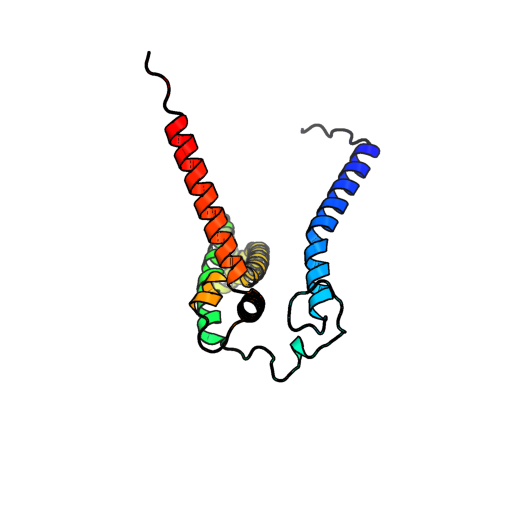 ARG A N 1
ATOM 705 C CA . ARG A 1 88 ? -12.112 4.733 13.697 1.00 91.31 88 ARG A CA 1
ATOM 706 C C . ARG A 1 88 ? -12.107 5.161 15.155 1.00 91.31 88 ARG A C 1
ATOM 708 O O . ARG A 1 88 ? -13.134 5.028 15.813 1.00 91.31 88 ARG A O 1
ATOM 715 N N . LEU A 1 89 ? -10.991 5.706 15.633 1.00 91.50 89 LEU A N 1
ATOM 716 C CA . LEU A 1 89 ? -10.838 6.139 17.019 1.00 91.50 89 LEU A CA 1
ATOM 717 C C . LEU A 1 89 ? -11.818 7.261 17.389 1.00 91.50 89 LEU A C 1
ATOM 719 O O . LEU A 1 89 ? -12.368 7.244 18.477 1.00 91.50 89 LEU A O 1
ATOM 723 N N . ARG A 1 90 ? -12.133 8.182 16.468 1.00 90.94 90 ARG A N 1
ATOM 724 C CA . ARG A 1 90 ? -13.161 9.223 16.686 1.00 90.94 90 ARG A CA 1
ATOM 725 C C . ARG A 1 90 ? -14.569 8.676 16.936 1.00 90.94 90 ARG A C 1
ATOM 727 O O . ARG A 1 90 ? -15.406 9.400 17.457 1.00 90.94 90 ARG A O 1
ATOM 734 N N . LYS A 1 91 ? -14.844 7.435 16.527 1.00 89.81 91 LYS A N 1
ATOM 735 C CA . LYS A 1 91 ? -16.124 6.751 16.769 1.00 89.81 91 LYS A CA 1
ATOM 736 C C . LYS A 1 91 ? -16.105 5.905 18.046 1.00 89.81 91 LYS A C 1
ATOM 738 O O . LYS A 1 91 ? -17.102 5.250 18.330 1.00 89.81 91 LYS A O 1
ATOM 743 N N . PHE A 1 92 ? -14.977 5.853 18.753 1.00 92.31 92 PHE A N 1
ATOM 744 C CA . PHE A 1 92 ? -14.849 5.132 20.011 1.00 92.31 92 PHE A CA 1
ATOM 745 C C . PHE A 1 92 ? -15.440 5.960 21.151 1.00 92.31 92 PHE A C 1
ATOM 747 O O . PHE A 1 92 ? -15.174 7.156 21.254 1.00 92.31 92 PHE A O 1
ATOM 754 N N . ASP A 1 93 ? -16.221 5.311 22.006 1.00 92.69 93 ASP A N 1
ATOM 755 C CA . ASP A 1 93 ? -16.784 5.928 23.199 1.00 92.69 93 ASP A CA 1
ATOM 756 C C . ASP A 1 93 ? -15.860 5.674 24.397 1.00 92.69 93 ASP A C 1
ATOM 758 O O . ASP A 1 93 ? -15.671 4.530 24.817 1.00 92.69 93 ASP A O 1
ATOM 762 N N . ILE A 1 94 ? -15.284 6.749 24.946 1.00 89.31 94 ILE A N 1
ATOM 763 C CA . ILE A 1 94 ? -14.353 6.692 26.082 1.00 89.31 94 ILE A CA 1
ATOM 764 C C . ILE A 1 94 ? -15.008 6.086 27.334 1.00 89.31 94 ILE A C 1
ATOM 766 O O . ILE A 1 94 ? -14.322 5.462 28.143 1.00 89.31 94 ILE A O 1
ATOM 770 N N . THR A 1 95 ? -16.335 6.185 27.467 1.00 92.62 95 THR A N 1
ATOM 771 C CA . THR A 1 95 ? -17.062 5.642 28.623 1.00 92.62 95 THR A CA 1
ATOM 772 C C . THR A 1 95 ? -16.937 4.121 28.721 1.00 92.62 95 THR A C 1
ATOM 774 O O . THR A 1 95 ? -17.011 3.569 29.817 1.00 92.62 95 THR A O 1
ATOM 777 N N . GLN A 1 96 ? -16.668 3.423 27.609 1.00 90.62 96 GLN A N 1
ATOM 778 C CA . GLN A 1 96 ? -16.394 1.983 27.622 1.00 90.62 96 GLN A CA 1
ATOM 779 C C . GLN A 1 96 ? -15.050 1.653 28.284 1.00 90.62 96 GLN A C 1
ATOM 781 O O . GLN A 1 96 ? -14.930 0.626 28.954 1.00 90.62 96 GLN A O 1
ATOM 786 N N . GLU A 1 97 ? -14.043 2.517 28.124 1.00 91.44 97 GLU A N 1
ATOM 787 C CA . GLU A 1 97 ? -12.745 2.375 28.793 1.00 91.44 97 GLU A CA 1
ATOM 788 C C . GLU A 1 97 ? -12.879 2.678 30.293 1.00 91.44 97 GLU A C 1
ATOM 790 O O . GLU A 1 97 ? -12.366 1.929 31.123 1.00 91.44 97 GLU A O 1
ATOM 795 N N . GLU A 1 98 ? -13.643 3.714 30.653 1.00 90.19 98 GLU A N 1
ATOM 796 C CA . GLU A 1 98 ? -13.951 4.063 32.048 1.00 90.19 98 GLU A CA 1
ATOM 797 C C . GLU A 1 98 ? -14.743 2.957 32.760 1.00 90.19 98 GLU A C 1
ATOM 799 O O . GLU A 1 98 ? -14.397 2.559 33.874 1.00 90.19 98 GLU A O 1
ATOM 804 N N . ALA A 1 99 ? -15.741 2.373 32.092 1.00 89.81 99 ALA A N 1
ATOM 805 C CA . ALA A 1 99 ? -16.508 1.250 32.622 1.00 89.81 99 ALA A CA 1
ATOM 806 C C . ALA A 1 99 ? -15.634 0.013 32.886 1.00 89.81 99 ALA A C 1
ATOM 808 O O . ALA A 1 99 ? -15.859 -0.698 33.865 1.00 89.81 99 ALA A O 1
ATOM 809 N N . ALA A 1 100 ? -14.617 -0.229 32.053 1.00 88.50 100 ALA A N 1
ATOM 810 C CA . ALA A 1 100 ? -13.660 -1.311 32.264 1.00 88.50 100 ALA A CA 1
ATOM 811 C C . ALA A 1 100 ? -12.696 -1.041 33.431 1.00 88.50 100 ALA A C 1
ATOM 813 O O . ALA A 1 100 ? -12.201 -1.994 34.031 1.00 88.50 100 ALA A O 1
ATOM 814 N N . MET A 1 101 ? -12.452 0.226 33.787 1.00 91.75 101 MET A N 1
ATOM 815 C CA . MET A 1 101 ? -11.625 0.608 34.939 1.00 91.75 101 MET A CA 1
ATOM 816 C C . MET A 1 101 ? -12.380 0.552 36.276 1.00 91.75 101 MET A C 1
ATOM 818 O O . MET A 1 101 ? -11.752 0.307 37.303 1.00 91.75 101 MET A O 1
ATOM 822 N N . ASN A 1 102 ? -13.711 0.695 36.286 1.00 91.44 102 ASN A N 1
ATOM 823 C CA . ASN A 1 102 ? -14.545 0.593 37.497 1.00 91.44 102 ASN A CA 1
ATOM 824 C C . AS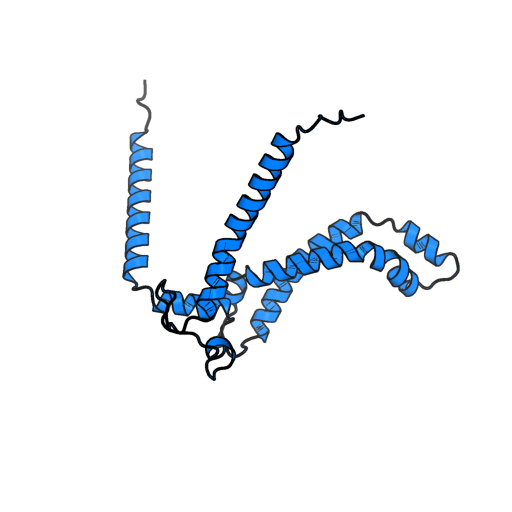N A 1 102 ? -14.341 -0.687 38.342 1.00 91.44 102 ASN A C 1
ATOM 826 O O . ASN A 1 102 ? -14.302 -0.572 39.566 1.00 91.44 102 ASN A O 1
ATOM 830 N N . PRO A 1 103 ? -14.172 -1.895 37.766 1.00 85.62 103 PRO A N 1
ATOM 831 C CA . PRO A 1 103 ? -13.830 -3.095 38.538 1.00 85.62 103 PRO A CA 1
ATOM 832 C C . PRO A 1 103 ? -12.370 -3.143 39.041 1.00 85.62 103 PRO A C 1
ATOM 834 O O . PRO A 1 103 ? -11.959 -4.159 39.597 1.00 85.62 103 PRO A O 1
ATOM 837 N N . GLY A 1 104 ? -11.576 -2.078 38.865 1.00 87.69 104 GLY A N 1
ATOM 838 C CA . GLY A 1 104 ? -10.186 -1.976 39.328 1.00 87.69 104 GLY A CA 1
ATOM 839 C C . GLY A 1 104 ? -9.125 -2.291 38.267 1.00 87.69 104 GLY A C 1
ATOM 840 O O . GLY A 1 104 ? -7.956 -2.476 38.607 1.00 87.69 104 GLY A O 1
ATOM 841 N N . ALA A 1 105 ? -9.495 -2.372 36.984 1.00 90.62 105 ALA A N 1
ATOM 842 C CA . ALA A 1 105 ? -8.525 -2.606 35.915 1.00 90.62 105 ALA A CA 1
ATOM 843 C C . ALA A 1 105 ? -7.616 -1.382 35.701 1.00 90.62 105 ALA A C 1
ATOM 845 O O . ALA A 1 105 ? -8.063 -0.236 35.737 1.00 90.62 105 ALA A O 1
ATOM 846 N N . SER A 1 106 ? -6.331 -1.617 35.417 1.00 92.69 106 SER A N 1
ATOM 847 C CA . SER A 1 106 ? -5.401 -0.537 35.073 1.00 92.69 106 SER A CA 1
ATOM 848 C C . SER A 1 106 ? -5.688 0.031 33.678 1.00 92.69 106 SER A C 1
ATOM 850 O O . SER A 1 106 ? -6.150 -0.683 32.787 1.00 92.69 106 SER A O 1
ATOM 852 N N . ARG A 1 107 ? -5.331 1.301 33.442 1.00 89.50 107 ARG A N 1
ATOM 853 C CA . ARG A 1 107 ? -5.538 1.982 32.148 1.00 89.50 107 ARG A CA 1
ATOM 854 C C . ARG A 1 107 ? -4.928 1.232 30.959 1.00 89.50 107 ARG A C 1
ATOM 856 O O . ARG A 1 107 ? -5.544 1.121 29.908 1.00 89.50 107 ARG A O 1
ATOM 863 N N . MET A 1 108 ? -3.737 0.657 31.136 1.00 92.44 108 MET A N 1
ATOM 864 C CA . MET A 1 108 ? -3.092 -0.169 30.105 1.00 92.44 108 MET A CA 1
ATOM 865 C C . MET A 1 108 ? -3.905 -1.432 29.786 1.00 92.44 108 MET A C 1
ATOM 867 O O . MET A 1 108 ? -4.009 -1.817 28.623 1.00 92.44 108 MET A O 1
ATOM 871 N N . THR A 1 109 ? -4.521 -2.043 30.803 1.00 91.62 109 THR A N 1
ATOM 872 C CA . THR A 1 109 ? -5.386 -3.222 30.643 1.00 91.62 109 THR A CA 1
ATOM 873 C C . THR A 1 109 ? -6.685 -2.857 29.931 1.00 91.62 109 THR A C 1
ATOM 875 O O . THR A 1 109 ? -7.103 -3.577 29.023 1.00 91.62 109 THR A O 1
ATOM 878 N N . ALA A 1 110 ? -7.292 -1.719 30.283 1.00 92.25 110 ALA A N 1
ATOM 879 C CA . ALA A 1 110 ? -8.488 -1.205 29.621 1.00 92.25 110 ALA A CA 1
ATOM 880 C C . ALA A 1 110 ? -8.218 -0.910 28.133 1.00 92.25 110 ALA A C 1
ATOM 882 O O . ALA A 1 110 ? -8.957 -1.381 27.270 1.00 92.25 110 ALA A O 1
ATOM 883 N N . ILE A 1 111 ? -7.091 -0.266 27.809 1.00 92.88 111 ILE A N 1
ATOM 884 C CA . ILE A 1 111 ? -6.670 -0.027 26.419 1.00 92.88 111 ILE A CA 1
ATOM 885 C C . ILE A 1 111 ? -6.461 -1.347 25.664 1.00 92.88 111 ILE A C 1
ATOM 887 O O . ILE A 1 111 ? -6.966 -1.507 24.554 1.00 92.88 111 ILE A O 1
ATOM 891 N N . ALA A 1 112 ? -5.733 -2.306 26.240 1.00 93.44 112 ALA A N 1
ATOM 892 C CA . ALA A 1 112 ? -5.436 -3.575 25.572 1.00 93.44 112 ALA A CA 1
ATOM 893 C C . ALA A 1 112 ? -6.683 -4.452 25.354 1.00 93.44 112 ALA A C 1
ATOM 895 O O . ALA A 1 112 ? -6.741 -5.201 24.377 1.00 93.44 112 ALA A O 1
ATOM 896 N N . THR A 1 113 ? -7.680 -4.352 26.239 1.00 92.31 113 THR A N 1
ATOM 897 C CA . THR A 1 113 ? -8.858 -5.238 26.254 1.00 92.31 113 THR A CA 1
ATOM 898 C C . THR A 1 113 ? -10.093 -4.613 25.601 1.00 92.31 113 THR A C 1
ATOM 900 O O . THR A 1 113 ? -10.918 -5.340 25.056 1.00 92.31 113 THR A O 1
ATOM 903 N N . VAL A 1 114 ? -10.224 -3.284 25.601 1.00 93.38 114 VAL A N 1
ATOM 904 C CA . VAL A 1 114 ? -11.389 -2.568 25.048 1.00 93.38 114 VAL A CA 1
ATOM 905 C C . VAL A 1 114 ? -11.005 -1.813 23.778 1.00 93.38 114 VAL A C 1
ATOM 907 O O . VAL A 1 114 ? -11.521 -2.093 22.693 1.00 93.38 114 VAL A O 1
ATOM 910 N N . THR A 1 115 ? -10.039 -0.902 23.886 1.00 92.56 115 THR A N 1
ATOM 911 C CA . THR A 1 115 ? -9.659 0.010 22.800 1.00 92.56 115 THR A CA 1
ATOM 912 C C . THR A 1 115 ? -8.971 -0.734 21.652 1.00 92.56 115 THR A C 1
ATOM 914 O O . THR A 1 115 ? -9.319 -0.552 20.484 1.00 92.56 115 THR A O 1
ATOM 917 N N . LEU A 1 116 ? -8.029 -1.633 21.953 1.00 92.75 116 LEU A N 1
ATOM 918 C CA . LEU A 1 116 ? -7.273 -2.365 20.937 1.00 92.75 116 LEU A CA 1
ATOM 919 C C . LEU A 1 116 ? -8.173 -3.309 20.115 1.00 92.75 116 LEU A C 1
ATOM 921 O O . LEU A 1 116 ? -8.103 -3.234 18.887 1.00 92.75 116 LEU A O 1
ATOM 925 N N . PRO A 1 117 ? -9.067 -4.139 20.699 1.00 93.94 117 PRO A N 1
ATOM 926 C CA . PRO A 1 117 ? -9.992 -4.973 19.927 1.00 93.94 117 PRO A CA 1
ATOM 927 C C . PRO A 1 117 ? -10.982 -4.174 19.084 1.00 93.94 117 PRO A C 1
ATOM 929 O O . PRO A 1 117 ? -11.289 -4.588 17.967 1.00 93.94 117 PRO A O 1
ATOM 932 N N . PHE A 1 118 ? -11.421 -3.010 19.565 1.00 93.19 118 PHE A N 1
ATOM 933 C CA . PHE A 1 118 ? -12.248 -2.094 18.785 1.00 93.19 118 PHE A CA 1
ATOM 934 C C . PHE A 1 118 ? -11.509 -1.536 17.555 1.00 93.19 118 PHE A C 1
ATOM 936 O O . PHE A 1 118 ? -12.101 -1.390 16.478 1.00 93.19 118 PHE A O 1
ATOM 943 N N . LEU A 1 119 ? -10.209 -1.250 17.696 1.00 94.94 119 LEU A N 1
ATOM 944 C CA . LEU A 1 119 ? -9.356 -0.758 16.613 1.00 94.94 119 LEU A CA 1
ATOM 945 C C . LEU A 1 119 ? -8.836 -1.861 15.681 1.00 94.94 119 LEU A C 1
ATOM 947 O O . LEU A 1 119 ? -8.504 -1.539 14.544 1.00 94.94 119 LEU A O 1
ATOM 951 N N . LYS A 1 120 ? -8.804 -3.142 16.086 1.00 93.25 120 LYS A N 1
ATOM 952 C CA . LYS A 1 120 ? -8.329 -4.278 15.259 1.00 93.25 120 LYS A CA 1
ATOM 953 C C . LYS A 1 120 ? -8.792 -4.240 13.793 1.00 93.25 120 LYS A C 1
ATOM 955 O O . LYS A 1 120 ? -7.923 -4.305 12.926 1.00 93.25 120 LYS A O 1
ATOM 960 N N . PRO A 1 121 ? -10.093 -4.105 13.461 1.00 91.38 121 PRO A N 1
ATOM 961 C CA . PRO A 1 121 ? -10.521 -4.056 12.060 1.00 91.38 121 PRO A CA 1
ATOM 962 C C . PRO A 1 121 ? -9.957 -2.845 11.301 1.00 91.38 121 PRO A C 1
ATOM 964 O O . PRO A 1 121 ? -9.642 -2.957 10.120 1.00 91.38 121 PRO A O 1
ATOM 967 N N . ALA A 1 122 ? -9.783 -1.701 11.969 1.00 92.00 122 ALA A N 1
ATOM 968 C CA . ALA A 1 122 ? -9.172 -0.521 11.362 1.00 92.00 122 ALA A CA 1
ATOM 969 C C . ALA A 1 122 ? -7.654 -0.657 11.217 1.00 92.00 122 ALA A C 1
ATOM 971 O O . ALA A 1 122 ? -7.114 -0.190 10.222 1.00 92.00 122 ALA A O 1
ATOM 972 N N . LEU A 1 123 ? -6.974 -1.324 12.153 1.00 93.50 123 LEU A N 1
ATOM 973 C CA . LEU A 1 123 ? -5.548 -1.642 12.044 1.00 93.50 123 LEU A CA 1
ATOM 974 C C . LEU A 1 123 ? -5.282 -2.591 10.872 1.00 93.50 123 LEU A C 1
ATOM 976 O O . LEU A 1 123 ? -4.367 -2.350 10.093 1.00 93.50 123 LEU A O 1
ATOM 980 N N . LEU A 1 124 ? -6.116 -3.622 10.699 1.00 92.50 124 LEU A N 1
ATOM 981 C CA . LEU A 1 124 ? -6.039 -4.517 9.542 1.00 92.50 124 LEU A CA 1
ATOM 982 C C . LEU A 1 124 ? -6.306 -3.763 8.234 1.00 92.50 124 LEU A C 1
ATOM 984 O O . LEU A 1 124 ? -5.531 -3.888 7.291 1.00 92.50 124 LEU A O 1
ATOM 988 N N . GLY A 1 125 ? -7.351 -2.929 8.193 1.00 89.25 125 GLY A N 1
ATOM 989 C CA . GLY A 1 125 ? -7.647 -2.088 7.030 1.00 89.25 125 GLY A CA 1
ATOM 990 C C . GLY A 1 125 ? -6.509 -1.119 6.693 1.00 89.25 125 GLY A C 1
ATOM 991 O O . GLY A 1 125 ? -6.103 -1.028 5.538 1.00 89.25 125 GLY A O 1
ATOM 992 N N . ALA A 1 126 ? -5.943 -0.448 7.699 1.00 90.81 126 ALA A N 1
ATOM 993 C CA . ALA A 1 126 ? -4.787 0.430 7.541 1.00 90.81 126 ALA A CA 1
ATOM 994 C C . ALA A 1 126 ? -3.549 -0.338 7.059 1.00 90.81 126 ALA A C 1
ATOM 996 O O . ALA A 1 126 ? -2.818 0.180 6.224 1.00 90.81 126 ALA A O 1
ATOM 997 N N . GLY A 1 127 ? -3.338 -1.572 7.527 1.00 89.75 127 GLY A N 1
ATOM 998 C CA . GLY A 1 127 ? -2.255 -2.444 7.071 1.00 89.75 127 GLY A CA 1
ATOM 999 C C . GLY A 1 127 ? -2.375 -2.821 5.593 1.00 89.75 127 GLY A C 1
ATOM 1000 O O . GLY A 1 127 ? -1.396 -2.733 4.858 1.00 89.75 127 GLY A O 1
ATOM 1001 N N . VAL A 1 128 ? -3.579 -3.167 5.129 1.00 90.31 128 VAL A N 1
ATOM 1002 C CA . VAL A 1 128 ? -3.830 -3.451 3.704 1.00 90.31 128 VAL A CA 1
ATOM 1003 C C . VAL A 1 128 ? -3.593 -2.205 2.849 1.00 90.31 128 VAL A C 1
ATOM 1005 O O . VAL A 1 128 ? -2.906 -2.280 1.834 1.00 90.31 128 VAL A O 1
ATOM 1008 N N . VAL A 1 129 ? -4.108 -1.047 3.272 1.00 87.50 129 VAL A N 1
ATOM 1009 C CA . VAL A 1 129 ? -3.890 0.227 2.566 1.00 87.50 129 VAL A CA 1
ATOM 1010 C C . VAL A 1 129 ? -2.405 0.592 2.535 1.00 87.50 129 VAL A C 1
ATOM 1012 O O . VAL A 1 129 ? -1.895 0.974 1.488 1.00 87.50 129 VAL A O 1
ATOM 1015 N N . ALA A 1 130 ? -1.698 0.438 3.655 1.00 87.56 130 ALA A N 1
ATOM 1016 C CA . ALA A 1 130 ? -0.263 0.679 3.759 1.00 87.56 130 ALA A CA 1
ATOM 1017 C C . ALA A 1 130 ? 0.543 -0.205 2.799 1.00 87.56 130 ALA A C 1
ATOM 1019 O O . ALA A 1 130 ? 1.446 0.292 2.130 1.00 87.56 130 ALA A O 1
ATOM 1020 N N . PHE A 1 131 ? 0.191 -1.490 2.703 1.00 84.56 131 PHE A N 1
ATOM 1021 C CA . PHE A 1 131 ? 0.812 -2.424 1.770 1.00 84.56 131 PHE A CA 1
ATOM 1022 C C . PHE A 1 131 ? 0.603 -1.980 0.320 1.00 84.56 131 PHE A C 1
ATOM 1024 O O . PHE A 1 131 ? 1.581 -1.795 -0.394 1.00 84.56 131 PHE A O 1
ATOM 1031 N N . LEU A 1 132 ? -0.642 -1.724 -0.095 1.00 85.56 132 LEU A N 1
ATOM 1032 C CA . LEU A 1 132 ? -0.957 -1.285 -1.462 1.00 85.56 132 LEU A CA 1
ATOM 1033 C C . LEU A 1 132 ? -0.235 0.023 -1.826 1.00 85.56 132 LEU A C 1
ATOM 1035 O O . LEU A 1 132 ? 0.442 0.097 -2.849 1.00 85.56 132 LEU A O 1
ATOM 1039 N N . MET A 1 133 ? -0.288 1.017 -0.938 1.00 83.25 133 MET A N 1
ATOM 1040 C CA . MET A 1 133 ? 0.370 2.313 -1.136 1.00 83.25 133 MET A CA 1
ATOM 1041 C C . MET A 1 133 ? 1.898 2.198 -1.191 1.00 83.25 133 MET A C 1
ATOM 1043 O O . MET A 1 133 ? 2.548 3.015 -1.838 1.00 83.25 133 MET A O 1
ATOM 1047 N N . SER A 1 134 ? 2.493 1.200 -0.531 1.00 78.56 134 SER A N 1
ATOM 1048 C CA . SER A 1 134 ? 3.938 0.964 -0.585 1.00 78.56 134 SER A CA 1
ATOM 1049 C C . SER A 1 134 ? 4.406 0.580 -1.990 1.00 78.56 134 SER A C 1
ATOM 1051 O O . SER A 1 134 ? 5.443 1.084 -2.422 1.00 78.56 134 SER A O 1
ATOM 1053 N N . PHE A 1 135 ? 3.632 -0.245 -2.708 1.00 72.50 135 PHE A N 1
ATOM 1054 C CA . PHE A 1 135 ? 3.930 -0.631 -4.094 1.00 72.50 135 PHE A CA 1
ATOM 1055 C C . PHE A 1 135 ? 3.697 0.510 -5.083 1.00 72.50 135 PHE A C 1
ATOM 1057 O O . PHE A 1 135 ? 4.465 0.663 -6.029 1.00 72.50 135 PHE A O 1
ATOM 1064 N N . GLU A 1 136 ? 2.654 1.313 -4.870 1.00 73.06 136 GLU A N 1
ATOM 1065 C CA . GLU A 1 136 ? 2.288 2.398 -5.786 1.00 73.06 136 GLU A CA 1
ATOM 1066 C C . GLU A 1 136 ? 3.123 3.671 -5.592 1.00 73.06 136 GLU A C 1
ATOM 1068 O O . GLU A 1 136 ? 3.202 4.503 -6.499 1.00 73.06 136 GLU A O 1
ATOM 1073 N N . ASN A 1 137 ? 3.776 3.851 -4.437 1.00 75.25 137 ASN A N 1
ATOM 1074 C CA . ASN A 1 137 ? 4.524 5.073 -4.144 1.00 75.25 137 ASN A CA 1
ATOM 1075 C C . ASN A 1 137 ? 5.925 5.098 -4.787 1.00 75.25 137 ASN A C 1
ATOM 1077 O O . ASN A 1 137 ? 6.959 5.082 -4.115 1.00 75.25 137 ASN A O 1
ATOM 1081 N N . PHE A 1 138 ? 5.925 5.202 -6.114 1.00 71.00 138 PHE A N 1
ATOM 1082 C CA . PHE A 1 138 ? 7.106 5.340 -6.962 1.00 71.00 138 PHE A CA 1
ATOM 1083 C C . PHE A 1 138 ? 7.826 6.690 -6.788 1.00 71.00 138 PHE A C 1
ATOM 1085 O O . PHE A 1 138 ? 9.055 6.754 -6.808 1.00 71.00 138 PHE A O 1
ATOM 1092 N N . ASN A 1 139 ? 7.079 7.778 -6.573 1.00 68.94 139 ASN A N 1
ATOM 1093 C CA . ASN A 1 139 ? 7.639 9.133 -6.526 1.00 68.94 139 ASN A CA 1
ATOM 1094 C C . ASN A 1 139 ? 8.573 9.344 -5.328 1.00 68.94 139 ASN A C 1
ATOM 1096 O O . ASN A 1 139 ? 9.690 9.830 -5.500 1.00 68.94 139 ASN A O 1
ATOM 1100 N N . THR A 1 140 ? 8.153 8.952 -4.120 1.00 70.31 140 THR A N 1
ATOM 1101 C CA . THR A 1 140 ? 9.000 9.076 -2.923 1.00 70.31 140 THR A CA 1
ATOM 1102 C C . THR A 1 140 ? 10.241 8.204 -3.040 1.00 70.31 140 THR A C 1
ATOM 1104 O O . THR A 1 140 ? 11.334 8.648 -2.692 1.00 70.31 140 THR A O 1
ATOM 1107 N N . THR A 1 141 ? 10.100 6.994 -3.590 1.00 72.12 141 THR A N 1
ATOM 1108 C CA . THR A 1 141 ? 11.252 6.127 -3.825 1.00 72.12 141 THR A CA 1
ATOM 1109 C C . THR A 1 141 ? 12.214 6.740 -4.837 1.00 72.12 141 THR A C 1
ATOM 1111 O O . THR A 1 141 ? 13.413 6.658 -4.619 1.00 72.12 141 THR A O 1
ATOM 1114 N N . LEU A 1 142 ? 11.726 7.368 -5.916 1.00 69.81 142 LEU A N 1
ATOM 1115 C CA . LEU A 1 142 ? 12.573 7.893 -6.995 1.00 69.81 142 LEU A CA 1
ATOM 1116 C C . LEU A 1 142 ? 13.373 9.108 -6.530 1.00 69.81 142 LEU A C 1
ATOM 1118 O O . LEU A 1 142 ? 14.544 9.243 -6.858 1.00 69.81 142 LEU A O 1
ATOM 1122 N N . MET A 1 143 ? 12.747 9.979 -5.740 1.00 70.88 143 MET A N 1
ATOM 1123 C CA . MET A 1 143 ? 13.394 11.184 -5.218 1.00 70.88 143 MET A CA 1
ATOM 1124 C C . MET A 1 143 ? 14.434 10.890 -4.130 1.00 70.88 143 MET A C 1
ATOM 1126 O O . MET A 1 143 ? 15.350 11.684 -3.940 1.00 70.88 143 MET A O 1
ATOM 1130 N N . LEU A 1 144 ? 14.271 9.787 -3.391 1.00 71.19 144 LEU A N 1
ATOM 1131 C CA . LEU A 1 144 ? 15.168 9.382 -2.301 1.00 71.19 144 LEU A CA 1
ATOM 1132 C C . LEU A 1 144 ? 16.148 8.276 -2.702 1.00 71.19 144 LEU A C 1
ATOM 1134 O O . LEU A 1 144 ? 17.042 7.948 -1.920 1.00 71.19 144 LEU A O 1
ATOM 1138 N N . ALA A 1 145 ? 15.984 7.688 -3.887 1.00 64.50 145 ALA A N 1
ATOM 1139 C CA . ALA A 1 145 ? 16.916 6.711 -4.418 1.00 64.50 145 ALA A CA 1
ATOM 1140 C C . ALA A 1 145 ? 18.243 7.405 -4.748 1.00 64.50 145 ALA A C 1
ATOM 1142 O O . ALA A 1 145 ? 18.314 8.285 -5.602 1.00 64.50 145 ALA A O 1
ATOM 1143 N N . GLY A 1 146 ? 19.282 7.024 -4.006 1.00 62.59 146 GLY A N 1
ATOM 1144 C CA . GLY A 1 146 ? 20.661 7.447 -4.231 1.00 62.59 146 GLY A CA 1
ATOM 1145 C C . GLY A 1 146 ? 21.393 6.455 -5.135 1.00 62.59 146 GLY A C 1
ATOM 1146 O O . GLY A 1 146 ? 21.019 6.257 -6.283 1.00 62.59 146 GLY A O 1
ATOM 1147 N N . SER A 1 147 ? 22.439 5.815 -4.605 1.00 58.12 147 SER A N 1
ATOM 1148 C CA . SER A 1 147 ? 23.251 4.817 -5.322 1.00 58.12 147 SER A CA 1
ATOM 1149 C C . SER A 1 147 ? 22.560 3.469 -5.529 1.00 58.12 147 SER A C 1
ATOM 1151 O O . SER A 1 147 ? 22.886 2.751 -6.467 1.00 58.12 147 SER A O 1
ATOM 1153 N N . ASP A 1 148 ? 21.623 3.131 -4.651 1.00 62.34 148 ASP A N 1
ATOM 1154 C CA . ASP A 1 148 ? 20.964 1.835 -4.603 1.00 62.34 148 ASP A CA 1
ATOM 1155 C C . ASP A 1 148 ? 19.458 2.040 -4.795 1.00 62.34 148 ASP A C 1
ATOM 1157 O O . ASP A 1 148 ? 18.789 2.700 -3.990 1.00 62.34 148 ASP A O 1
ATOM 1161 N N . THR A 1 149 ? 18.925 1.505 -5.890 1.00 63.28 149 THR A N 1
ATOM 1162 C CA . THR A 1 149 ? 17.547 1.751 -6.312 1.00 63.28 149 THR A CA 1
ATOM 1163 C C . THR A 1 149 ? 16.604 0.634 -5.844 1.00 63.28 149 THR A C 1
ATOM 1165 O O . THR A 1 149 ? 16.888 -0.554 -6.006 1.00 63.28 149 THR A O 1
ATOM 1168 N N . PRO A 1 150 ? 15.438 0.984 -5.271 1.00 66.31 150 PRO A N 1
ATOM 1169 C CA . PRO A 1 150 ? 14.339 0.047 -5.055 1.00 66.31 150 PRO A CA 1
ATOM 1170 C C . PRO A 1 150 ? 13.923 -0.658 -6.348 1.00 66.31 150 PRO A C 1
ATOM 1172 O O . PRO A 1 150 ? 14.014 -0.078 -7.430 1.00 66.31 150 PRO A O 1
ATOM 1175 N N . LEU A 1 151 ? 13.384 -1.876 -6.228 1.00 60.66 151 LEU A N 1
ATOM 1176 C CA . LEU A 1 151 ? 12.996 -2.716 -7.370 1.00 60.66 151 LEU A CA 1
ATOM 1177 C C . LEU A 1 151 ? 12.121 -1.975 -8.396 1.00 60.66 151 LEU A C 1
ATOM 1179 O O . LEU A 1 151 ? 12.312 -2.126 -9.598 1.00 60.66 151 LEU A O 1
ATOM 1183 N N . THR A 1 152 ? 11.190 -1.143 -7.931 1.00 62.44 152 THR A N 1
ATOM 1184 C CA . THR A 1 152 ? 10.294 -0.351 -8.787 1.00 62.44 152 THR A CA 1
ATOM 1185 C C . THR A 1 152 ? 11.044 0.643 -9.679 1.00 62.44 152 THR A C 1
ATOM 1187 O O . THR A 1 152 ? 10.675 0.822 -10.837 1.00 62.44 152 THR A O 1
ATOM 1190 N N . ILE A 1 153 ? 12.122 1.252 -9.180 1.00 65.19 153 ILE A N 1
ATOM 1191 C CA . ILE A 1 153 ? 12.969 2.186 -9.939 1.00 65.19 153 ILE A CA 1
ATOM 1192 C C . ILE A 1 153 ? 13.964 1.437 -10.796 1.00 65.19 153 ILE A C 1
ATOM 1194 O O . ILE A 1 153 ? 14.121 1.791 -11.955 1.00 65.19 153 ILE A O 1
ATOM 1198 N N . ALA A 1 154 ? 14.555 0.358 -10.283 1.00 64.94 154 ALA A N 1
ATOM 1199 C CA . ALA A 1 154 ? 15.409 -0.503 -11.088 1.00 64.94 154 ALA A CA 1
ATOM 1200 C C . ALA A 1 154 ? 14.667 -0.988 -12.349 1.00 64.94 154 ALA A C 1
ATOM 1202 O O . ALA A 1 154 ? 15.213 -0.924 -13.442 1.00 64.94 154 ALA A O 1
ATOM 1203 N N . MET A 1 155 ? 13.395 -1.387 -12.240 1.00 62.44 155 MET A N 1
ATOM 1204 C CA . MET A 1 155 ? 12.571 -1.746 -13.403 1.00 62.44 155 MET A CA 1
ATOM 1205 C C . MET A 1 155 ? 12.281 -0.552 -14.328 1.00 62.44 155 MET A C 1
ATOM 1207 O O . MET A 1 155 ? 12.307 -0.700 -15.551 1.00 62.44 155 MET A O 1
ATOM 1211 N N . PHE A 1 156 ? 12.025 0.634 -13.770 1.00 65.00 156 PHE A N 1
ATOM 1212 C CA . PHE A 1 156 ? 11.807 1.856 -14.550 1.00 65.00 156 PHE A CA 1
ATOM 1213 C C . PHE A 1 156 ? 13.058 2.305 -15.320 1.00 65.00 156 PHE A C 1
ATOM 1215 O O . PHE A 1 156 ? 12.964 2.646 -16.499 1.00 65.00 156 PHE A O 1
ATOM 1222 N N . ASP A 1 157 ? 14.232 2.270 -14.695 1.00 65.00 157 ASP A N 1
ATOM 1223 C CA . ASP A 1 157 ? 15.492 2.638 -15.338 1.00 65.00 157 ASP A CA 1
ATOM 1224 C C . ASP A 1 157 ? 15.817 1.676 -16.483 1.00 65.00 157 ASP A C 1
ATOM 1226 O O . ASP A 1 157 ? 16.187 2.124 -17.565 1.00 65.00 157 ASP A O 1
ATOM 1230 N N . ARG A 1 158 ? 15.543 0.375 -16.327 1.00 63.12 158 ARG A N 1
ATOM 1231 C CA . ARG A 1 158 ? 15.700 -0.620 -17.407 1.00 63.12 158 ARG A CA 1
ATOM 1232 C C . ARG A 1 158 ? 14.720 -0.410 -18.564 1.00 63.12 158 ARG A C 1
ATOM 1234 O O . ARG A 1 158 ? 15.093 -0.547 -19.728 1.00 63.12 158 ARG A O 1
ATOM 1241 N N . LEU A 1 159 ? 13.477 -0.026 -18.268 1.00 62.00 159 LEU A N 1
ATOM 1242 C CA . LEU A 1 159 ? 12.501 0.407 -19.277 1.00 62.00 159 LEU A CA 1
ATOM 1243 C C . LEU A 1 159 ? 12.992 1.638 -20.049 1.00 62.00 159 LEU A C 1
ATOM 1245 O O . LEU A 1 159 ? 12.803 1.734 -21.263 1.00 62.00 159 LEU A O 1
ATOM 1249 N N . ARG A 1 160 ? 13.632 2.578 -19.349 1.00 62.28 160 ARG A N 1
ATOM 1250 C CA . ARG A 1 160 ? 14.180 3.802 -19.934 1.00 62.28 160 ARG A CA 1
ATOM 1251 C C . ARG A 1 160 ? 15.438 3.538 -20.758 1.00 62.28 160 ARG A C 1
ATOM 1253 O O . ARG A 1 160 ? 15.572 4.132 -21.821 1.00 62.28 160 ARG A O 1
ATOM 1260 N N . GLU A 1 161 ? 16.306 2.631 -20.323 1.00 59.47 161 GLU A N 1
ATOM 1261 C CA . GLU A 1 161 ? 17.484 2.180 -21.076 1.00 59.47 161 GLU A CA 1
ATOM 1262 C C . GLU A 1 161 ? 17.098 1.487 -22.396 1.00 59.47 161 GLU A C 1
ATOM 1264 O O . GLU A 1 161 ? 17.822 1.605 -23.382 1.00 59.47 161 GLU A O 1
ATOM 1269 N N . GLY A 1 162 ? 15.932 0.828 -22.452 1.00 52.44 162 GLY A N 1
ATOM 1270 C CA . GLY A 1 162 ? 15.367 0.249 -23.680 1.00 52.44 162 GLY A CA 1
ATOM 1271 C C . GLY A 1 162 ? 14.567 1.223 -24.559 1.00 52.44 162 GLY A C 1
ATOM 1272 O O . GLY A 1 162 ? 14.276 0.913 -25.715 1.00 52.44 162 GLY A O 1
ATOM 1273 N N . SER A 1 163 ? 14.208 2.405 -24.046 1.00 55.00 163 SER A N 1
ATOM 1274 C CA . SER A 1 163 ? 13.499 3.435 -24.806 1.00 55.00 163 SER A CA 1
ATOM 1275 C C . SER A 1 163 ? 14.513 4.349 -25.478 1.00 55.00 163 SER A C 1
ATOM 1277 O O . SER A 1 163 ? 15.123 5.214 -24.849 1.00 55.00 163 SER A O 1
ATOM 1279 N N . THR A 1 164 ? 14.697 4.182 -26.789 1.00 54.75 164 THR A N 1
ATOM 1280 C CA . THR A 1 164 ? 15.457 5.157 -27.576 1.00 54.75 164 THR A CA 1
ATOM 1281 C C . THR A 1 164 ? 14.891 6.560 -27.293 1.00 54.75 164 THR A C 1
ATOM 1283 O O . THR A 1 164 ? 13.672 6.728 -27.406 1.00 54.75 164 THR A O 1
ATOM 1286 N N . PRO A 1 165 ? 15.720 7.582 -26.989 1.00 61.56 165 PRO A N 1
ATOM 1287 C CA . PRO A 1 165 ? 15.277 8.962 -26.729 1.00 61.56 165 PRO A CA 1
ATOM 1288 C C . PRO A 1 165 ? 14.331 9.541 -27.794 1.00 61.56 165 PRO A C 1
ATOM 1290 O O . PRO A 1 165 ? 13.596 10.491 -27.538 1.00 61.56 165 PRO A O 1
ATOM 1293 N N . VAL A 1 166 ? 14.319 8.924 -28.975 1.00 57.53 166 VAL A N 1
ATOM 1294 C CA . VAL A 1 166 ? 13.396 9.141 -30.088 1.00 57.53 166 VAL A CA 1
ATOM 1295 C C . VAL A 1 166 ? 11.921 9.054 -29.676 1.00 57.53 166 VAL A C 1
ATOM 1297 O O . VAL A 1 166 ? 11.129 9.864 -30.143 1.00 57.53 166 VAL A O 1
ATOM 1300 N N . LEU A 1 167 ? 11.527 8.133 -28.791 1.00 52.06 167 LEU A N 1
ATOM 1301 C CA . LEU A 1 167 ? 10.116 7.934 -28.420 1.00 52.06 167 LEU A CA 1
ATOM 1302 C C . LEU A 1 167 ? 9.613 9.049 -27.485 1.00 52.06 167 LEU A C 1
ATOM 1304 O O . LEU A 1 167 ? 8.497 9.547 -27.643 1.00 52.06 167 LEU A O 1
ATOM 1308 N N . ASN A 1 168 ? 10.481 9.531 -26.589 1.00 58.66 168 ASN A N 1
ATOM 1309 C CA . ASN A 1 168 ? 10.223 10.728 -25.786 1.00 58.66 168 ASN A CA 1
ATOM 1310 C C . ASN A 1 168 ? 10.246 11.997 -26.646 1.00 58.66 168 ASN A C 1
ATOM 1312 O O . ASN A 1 168 ? 9.370 12.844 -26.495 1.00 58.66 168 ASN A O 1
ATOM 1316 N N . ALA A 1 169 ? 11.189 12.114 -27.587 1.00 69.00 169 ALA A N 1
ATOM 1317 C CA . ALA A 1 169 ? 11.222 13.225 -28.536 1.00 69.00 169 ALA A CA 1
ATOM 1318 C C . ALA A 1 169 ? 9.942 13.271 -29.390 1.00 69.00 169 ALA A C 1
ATOM 1320 O O . ALA A 1 169 ? 9.334 14.329 -29.530 1.00 69.00 169 ALA A O 1
ATOM 1321 N N . ALA A 1 170 ? 9.474 12.122 -29.883 1.00 64.06 170 ALA A N 1
ATOM 1322 C CA . ALA A 1 170 ? 8.215 12.006 -30.613 1.00 64.06 170 ALA A CA 1
ATOM 1323 C C . ALA A 1 170 ? 7.008 12.385 -29.739 1.00 64.06 170 ALA A C 1
ATOM 1325 O O . ALA A 1 170 ? 6.140 13.127 -30.189 1.00 64.06 170 ALA A O 1
ATOM 1326 N N . SER A 1 171 ? 6.976 11.948 -28.476 1.00 61.50 171 SER A N 1
ATOM 1327 C CA . SER A 1 171 ? 5.902 12.287 -27.529 1.00 61.50 171 SER A CA 1
ATOM 1328 C C . SER A 1 171 ? 5.838 13.791 -27.248 1.00 61.50 171 SER A C 1
ATOM 1330 O O . SER A 1 171 ? 4.757 14.375 -27.265 1.00 61.50 171 SER A O 1
ATOM 1332 N N . VAL A 1 172 ? 6.991 14.443 -27.072 1.00 73.94 172 VAL A N 1
ATOM 1333 C CA . VAL A 1 172 ? 7.081 15.900 -26.892 1.00 73.94 172 VAL A CA 1
ATOM 1334 C C . VAL A 1 172 ? 6.635 16.642 -28.152 1.00 73.94 172 VAL A C 1
ATOM 1336 O O . VAL A 1 172 ? 5.880 17.606 -28.045 1.00 73.94 172 VAL A O 1
ATOM 1339 N N . LEU A 1 173 ? 7.035 16.183 -29.342 1.00 77.75 173 LEU A N 1
ATOM 1340 C CA . LEU A 1 173 ? 6.603 16.778 -30.611 1.00 77.75 173 LEU A CA 1
ATOM 1341 C C . LEU A 1 173 ? 5.089 16.651 -30.819 1.00 77.75 173 LEU A C 1
ATOM 1343 O O . LEU A 1 173 ? 4.441 17.616 -31.222 1.00 77.75 173 LEU A O 1
ATOM 1347 N N . LEU A 1 174 ? 4.510 15.493 -30.497 1.00 70.44 174 LEU A N 1
ATOM 1348 C CA . LEU A 1 174 ? 3.067 15.265 -30.582 1.00 70.44 174 LEU A CA 1
ATOM 1349 C C . LEU A 1 174 ? 2.296 16.107 -29.559 1.00 70.44 174 LEU A C 1
ATOM 1351 O O . LEU A 1 174 ? 1.289 16.720 -29.914 1.00 70.44 174 LEU A O 1
ATOM 1355 N N . MET A 1 175 ? 2.782 16.211 -28.318 1.00 79.25 175 MET A N 1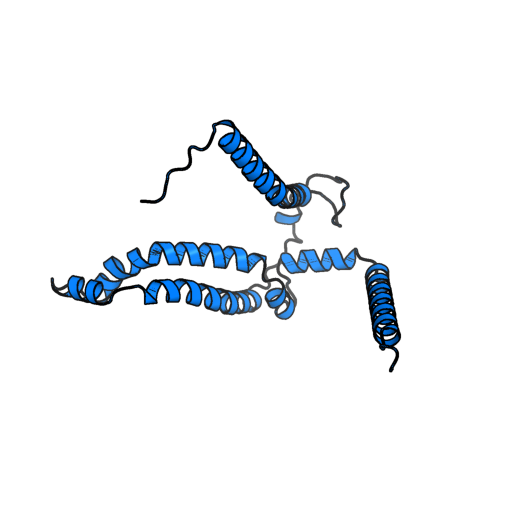
ATOM 1356 C CA . MET A 1 175 ? 2.188 17.083 -27.300 1.00 79.25 175 MET A CA 1
ATOM 1357 C C . MET A 1 175 ? 2.249 18.552 -27.720 1.00 79.25 175 MET A C 1
ATOM 1359 O O . MET A 1 175 ? 1.228 19.233 -27.667 1.00 79.25 175 MET A O 1
ATOM 1363 N N . ALA A 1 176 ? 3.399 19.028 -28.199 1.00 84.19 176 ALA A N 1
ATOM 1364 C CA . ALA A 1 176 ? 3.560 20.393 -28.692 1.00 84.19 176 ALA A CA 1
ATOM 1365 C C . ALA A 1 176 ? 2.634 20.679 -29.884 1.00 84.19 176 ALA A C 1
ATOM 1367 O O . ALA A 1 176 ? 1.980 21.721 -29.915 1.00 84.19 176 ALA A O 1
ATOM 1368 N N . GLY A 1 177 ? 2.508 19.732 -30.820 1.00 87.00 177 GLY A N 1
ATOM 1369 C CA . GLY A 1 177 ? 1.569 19.821 -31.937 1.00 87.00 177 GLY A CA 1
ATOM 1370 C C . GLY A 1 177 ? 0.114 19.892 -31.472 1.00 87.00 177 GLY A C 1
ATOM 1371 O O . GLY A 1 177 ? -0.639 20.750 -31.928 1.00 87.00 177 GLY A O 1
ATOM 1372 N N . SER A 1 178 ? -0.276 19.051 -30.511 1.00 78.25 178 SER A N 1
ATOM 1373 C CA . SER A 1 178 ? -1.632 19.065 -29.950 1.00 78.25 178 SER A CA 1
ATOM 1374 C C . SER A 1 178 ? -1.941 20.359 -29.190 1.00 78.25 178 SER A C 1
ATOM 1376 O O . SER A 1 178 ? -3.008 20.935 -29.381 1.00 78.25 178 SER A O 1
ATOM 1378 N N . ALA A 1 179 ? -0.991 20.872 -28.403 1.00 85.31 179 ALA A N 1
ATOM 1379 C CA . ALA A 1 179 ? -1.118 22.143 -27.699 1.00 85.31 179 ALA A CA 1
ATOM 1380 C C . ALA A 1 179 ? -1.223 23.320 -28.678 1.00 85.31 179 ALA A C 1
ATOM 1382 O O . ALA A 1 179 ? -2.053 24.205 -28.488 1.00 85.31 179 ALA A O 1
ATOM 1383 N N . TYR A 1 180 ? -0.436 23.308 -29.757 1.00 91.75 180 TYR A N 1
ATOM 1384 C CA . TYR A 1 180 ? -0.516 24.311 -30.816 1.00 91.75 180 TYR A CA 1
ATOM 1385 C C . TYR A 1 180 ? -1.882 24.296 -31.512 1.00 91.75 180 TYR A C 1
ATOM 1387 O O . TYR A 1 180 ? -2.524 25.339 -31.619 1.00 91.75 180 TYR A O 1
ATOM 1395 N N . LEU A 1 181 ? -2.370 23.122 -31.921 1.00 87.94 181 LEU A N 1
ATOM 1396 C CA . LEU A 1 181 ? -3.695 22.984 -32.532 1.00 87.94 181 LEU A CA 1
ATOM 1397 C C . LEU A 1 181 ? -4.817 23.406 -31.577 1.00 87.94 181 LEU A C 1
ATOM 1399 O O . LEU A 1 181 ? -5.753 24.080 -32.001 1.00 87.94 181 LEU A O 1
ATOM 1403 N N . ALA A 1 182 ? -4.713 23.069 -30.290 1.00 84.19 182 ALA A N 1
ATOM 1404 C CA . ALA A 1 182 ? -5.666 23.500 -29.272 1.00 84.19 182 ALA A CA 1
ATOM 1405 C C . ALA A 1 182 ? -5.672 25.026 -29.106 1.00 84.19 182 ALA A C 1
ATOM 1407 O O . ALA A 1 182 ? -6.742 25.626 -29.051 1.00 84.19 182 ALA A O 1
ATOM 1408 N N . LEU A 1 183 ? -4.499 25.669 -29.091 1.00 87.94 183 LEU A N 1
ATOM 1409 C CA . LEU A 1 183 ? -4.384 27.128 -29.044 1.00 87.94 183 LEU A CA 1
ATOM 1410 C C . LEU A 1 183 ? -4.982 27.777 -30.295 1.00 87.94 183 LEU A C 1
ATOM 1412 O O . LEU A 1 183 ? -5.780 28.701 -30.173 1.00 87.94 183 LEU A O 1
ATOM 1416 N N . VAL A 1 184 ? -4.661 27.273 -31.489 1.00 88.69 184 VAL A N 1
ATOM 1417 C CA . VAL A 1 184 ? -5.240 27.764 -32.750 1.00 88.69 184 VAL A CA 1
ATOM 1418 C C . VAL A 1 184 ? -6.758 27.605 -32.747 1.00 88.69 184 VAL A C 1
ATOM 1420 O O . VAL A 1 184 ? -7.462 28.551 -33.082 1.00 88.69 184 VAL A O 1
ATOM 1423 N N . SER A 1 185 ? -7.273 26.458 -32.302 1.00 80.06 185 SER A N 1
ATOM 1424 C CA . SER A 1 185 ? -8.710 26.231 -32.136 1.00 80.06 185 SER A CA 1
ATOM 1425 C C . SER A 1 185 ? -9.331 27.228 -31.157 1.00 80.06 185 SER A C 1
ATOM 1427 O O . SER A 1 185 ? -10.406 27.755 -31.423 1.00 80.06 185 SER A O 1
ATOM 1429 N N . LEU A 1 186 ? -8.662 27.532 -30.044 1.00 78.94 186 LEU A N 1
ATOM 1430 C CA . LEU A 1 186 ? -9.143 28.496 -29.053 1.00 78.94 186 LEU A CA 1
ATOM 1431 C C . LEU A 1 186 ? -9.221 29.921 -29.628 1.00 78.94 186 LEU A C 1
ATOM 1433 O O . LEU A 1 186 ? -10.165 30.656 -29.351 1.00 78.94 186 LEU A O 1
ATOM 1437 N N . PHE A 1 187 ? -8.245 30.315 -30.451 1.00 77.44 187 PHE A N 1
ATOM 1438 C CA . PHE A 1 187 ? -8.234 31.625 -31.106 1.00 77.44 187 PHE A CA 1
ATOM 1439 C C . PHE A 1 187 ? -9.183 31.704 -32.310 1.00 77.44 187 PHE A C 1
ATOM 1441 O O . PHE A 1 187 ? -9.754 32.767 -32.549 1.00 77.44 187 PHE A O 1
ATOM 1448 N N . ALA A 1 188 ? -9.392 30.598 -33.027 1.00 76.75 188 ALA A N 1
ATOM 1449 C CA . ALA A 1 188 ? -10.373 30.482 -34.106 1.00 76.75 188 ALA A CA 1
ATOM 1450 C C . ALA A 1 188 ? -11.822 30.483 -33.586 1.00 76.75 188 ALA A C 1
ATOM 1452 O O . ALA A 1 188 ? -12.730 30.871 -34.310 1.00 76.75 188 ALA A O 1
ATOM 1453 N N . GLN A 1 189 ? -12.038 30.107 -32.322 1.00 69.25 189 GLN A N 1
ATOM 1454 C CA . GLN A 1 189 ? -13.337 30.158 -31.643 1.00 69.25 189 GLN A CA 1
ATOM 1455 C C . GLN A 1 189 ? -13.704 31.547 -31.094 1.00 69.25 189 GLN A C 1
ATOM 1457 O O . GLN A 1 189 ? -14.643 31.661 -30.304 1.00 69.25 189 GLN A O 1
ATOM 1462 N N . ARG A 1 190 ? -13.007 32.626 -31.483 1.00 61.25 190 ARG A N 1
ATOM 1463 C CA . ARG A 1 190 ? -13.480 33.977 -31.149 1.00 61.25 190 ARG A CA 1
ATOM 1464 C C . ARG A 1 190 ? -14.863 34.189 -31.786 1.00 61.25 190 ARG A C 1
ATOM 1466 O O . ARG A 1 190 ? -14.963 34.089 -33.005 1.00 61.25 190 ARG A O 1
ATOM 1473 N N . PRO A 1 191 ? -15.916 34.466 -30.996 1.00 56.56 191 PRO A N 1
ATOM 1474 C CA . PRO A 1 191 ? -17.247 34.672 -31.540 1.00 56.56 191 PRO A CA 1
ATOM 1475 C C . PRO A 1 191 ? -17.244 35.946 -32.384 1.00 56.56 191 PRO A C 1
ATOM 1477 O O . PRO A 1 191 ? -16.743 36.982 -31.932 1.00 56.56 191 PRO A O 1
ATOM 1480 N N . ASP A 1 192 ? -17.793 35.848 -33.597 1.00 54.16 192 ASP A N 1
ATOM 1481 C CA . ASP A 1 192 ? -18.130 37.006 -34.421 1.00 54.16 192 ASP A CA 1
ATOM 1482 C C . ASP A 1 192 ? -18.905 38.000 -33.552 1.00 54.16 192 ASP A C 1
ATOM 1484 O O . ASP A 1 192 ? -19.962 37.685 -32.994 1.00 54.16 192 ASP A O 1
ATOM 1488 N N . LYS A 1 193 ? -18.327 39.191 -33.378 1.00 52.69 193 LYS A N 1
ATOM 1489 C CA . LYS A 1 193 ? -19.025 40.307 -32.749 1.00 52.69 193 LYS A CA 1
ATOM 1490 C C . LYS A 1 193 ? -20.165 40.710 -33.682 1.00 52.69 193 LYS A C 1
ATOM 1492 O O . LYS A 1 193 ? -19.902 41.081 -34.823 1.00 52.69 193 LYS A O 1
ATOM 1497 N N . GLN A 1 194 ? -21.391 40.619 -33.166 1.00 44.78 194 GLN A N 1
ATOM 1498 C CA . GLN A 1 194 ? -22.531 41.402 -33.650 1.00 44.78 194 GLN A CA 1
ATOM 1499 C C . GLN A 1 194 ? -22.175 42.889 -33.716 1.00 44.78 194 GLN A C 1
ATOM 1501 O O . GLN A 1 194 ? -21.429 43.352 -32.817 1.00 44.78 194 GLN A O 1
#

Radius of gyration: 26.88 Å; chains: 1; bounding box: 64×61×74 Å

pLDDT: mean 78.19, std 13.08, range [44.78, 94.94]

Sequence (194 aa):
MIPSISSSRFYRVSYLCYVVLFFIFLITPLLVVAAFSFNDSLFPSLRWNGFTWDWYLGENAPRLGLVLVSLGQFAFITTIATLVISTRLRKFDITQEEAAMNPGASRMTAIATVTLPFLKPALLGAGVVAFLMSFENFNTTLMLAGSDTPLTIAMFDRLREGSTPVLNAASVLLMAGSAYLALVSLFAQRPDKQ

Foldseek 3Di:
DDDPDPCDPVNVVVVVVVVVVVVCVVCVVVVVVVVCVQAPDLEPDPDRNDGDPCCPPNPPPQDPPDDQLVVLLCVVLVVQLCVLLVVQVVVDDCVQLVVVCVVPDDSVRSCVPPVCVSSVVSNVVSVVVSVVCSVVVPPSQVVRDDPTHDPSVVNVVSNVVPDDCVVVVVVVVVVVVVVVVVVVVVVVPPDDDD